Protein AF-A0A0M0T4Q5-F1 (afdb_monomer)

Mean predicted aligned error: 4.88 Å

pLDDT: mean 91.41, std 8.07, range [46.62, 97.81]

Nearest PDB structures (foldseek):
  8rka-assembly1_A  TM=9.578E-01  e=5.761E-20  Pseudomonas phage JBD30
  7y22-assembly1_B  TM=4.278E-01  e=8.976E-01  Klebsiella phage Kp7
  7z44-assembly1_A  TM=3.913E-01  e=6.249E+00  Escherichia phage vB_EcoP_SU10

Radius of gyration: 19.37 Å; Cα contacts (8 Å, |Δi|>4): 252; chains: 1; bounding box: 47×41×58 Å

Secondary structure (DSSP, 8-state):
--PPPPB-TTSPBP-TTTTTS-HHHH-TTGGG-PPP-TTTT--TTHHHHHHHHHHTT--HHHHHHHHHHHHH-HHHHHHHHHHHHGGGGS----PPPTT--HHHHHHHHHHHHHHHT-TTHHHHHHHHTTHHHHS-EEEEEEEEEETTEEEEEEEEEPPGGGEEEEGGGTSEEEE-SSSSTT-EEPPTTSEEEE-

Structure (mmCIF, N/CA/C/O backbone):
data_AF-A0A0M0T4Q5-F1
#
_entry.id   AF-A0A0M0T4Q5-F1
#
loop_
_atom_site.group_PDB
_atom_site.id
_atom_site.type_symbol
_atom_site.label_atom_id
_atom_site.label_alt_id
_atom_site.label_comp_id
_atom_site.label_asym_id
_atom_site.label_entity_id
_atom_site.label_seq_id
_atom_site.pdbx_PDB_ins_code
_atom_site.Cartn_x
_atom_site.Cartn_y
_atom_site.Cartn_z
_atom_site.occupancy
_atom_site.B_iso_or_equiv
_atom_site.auth_seq_id
_atom_site.auth_comp_id
_atom_site.auth_asym_id
_atom_site.auth_atom_id
_atom_site.pdbx_PDB_model_num
ATOM 1 N N . MET A 1 1 ? -20.043 24.153 22.944 1.00 46.62 1 MET A N 1
ATOM 2 C CA . MET A 1 1 ? -18.897 23.235 23.123 1.00 46.62 1 MET A CA 1
ATOM 3 C C . MET A 1 1 ? -18.315 22.953 21.742 1.00 46.62 1 MET A C 1
ATOM 5 O O . MET A 1 1 ? -19.046 22.467 20.889 1.00 46.62 1 MET A O 1
ATOM 9 N N . ARG A 1 2 ? -17.078 23.379 21.457 1.00 51.12 2 ARG A N 1
ATOM 10 C CA . ARG A 1 2 ? -16.444 23.178 20.141 1.00 51.12 2 ARG A CA 1
ATOM 11 C C . ARG A 1 2 ? -15.974 21.723 20.087 1.00 51.12 2 ARG A C 1
ATOM 13 O O . ARG A 1 2 ? -15.073 21.367 20.836 1.00 51.12 2 ARG A O 1
ATOM 20 N N . LEU A 1 3 ? -16.635 20.882 19.289 1.00 65.81 3 LEU A N 1
ATOM 21 C CA . LEU A 1 3 ? -16.201 19.498 19.078 1.00 65.81 3 LEU A CA 1
ATOM 22 C C . LEU A 1 3 ? -14.776 19.528 18.513 1.00 65.81 3 LEU A C 1
ATOM 24 O O . LEU A 1 3 ? -14.535 20.190 17.500 1.00 65.81 3 LEU A O 1
ATOM 28 N N . MET A 1 4 ? -13.837 18.873 19.197 1.00 80.44 4 MET A N 1
ATOM 29 C CA . MET A 1 4 ? -12.481 18.712 18.681 1.00 80.44 4 MET A CA 1
ATOM 30 C C . MET A 1 4 ? -12.536 17.856 17.407 1.00 80.44 4 MET A C 1
ATOM 32 O O . MET A 1 4 ? -13.296 16.884 17.368 1.00 80.44 4 MET A O 1
ATOM 36 N N . PRO A 1 5 ? -11.799 18.226 16.348 1.00 87.00 5 PRO A N 1
ATOM 37 C CA . PRO A 1 5 ? -11.752 17.421 15.138 1.00 87.00 5 PRO A CA 1
ATOM 38 C C . PRO A 1 5 ? -11.112 16.063 15.446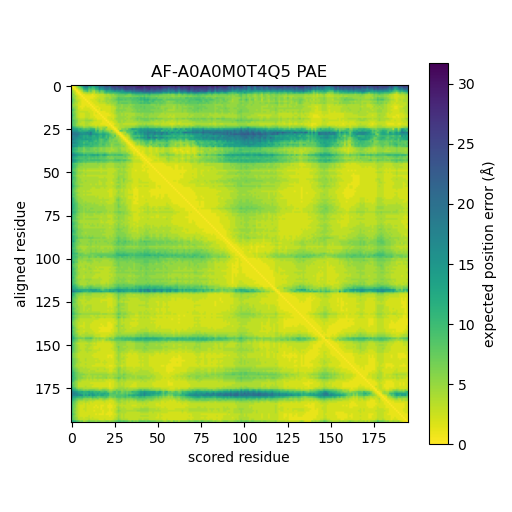 1.00 87.00 5 PRO A C 1
ATOM 40 O O . PRO A 1 5 ? -10.138 15.989 16.191 1.00 87.00 5 PRO A O 1
ATOM 43 N N . ILE A 1 6 ? -11.659 14.998 14.857 1.00 88.81 6 ILE A N 1
ATOM 44 C CA . ILE A 1 6 ? -10.991 13.693 14.828 1.00 88.81 6 ILE A CA 1
ATOM 45 C C . ILE A 1 6 ? -9.747 13.850 13.951 1.00 88.81 6 ILE A C 1
ATOM 47 O O . ILE A 1 6 ? -9.858 14.353 12.829 1.00 88.81 6 ILE A O 1
ATOM 51 N N . VAL A 1 7 ? -8.590 13.449 14.474 1.00 92.94 7 VAL A N 1
ATOM 52 C CA . VAL A 1 7 ? -7.294 13.532 13.794 1.00 92.94 7 VAL A CA 1
ATOM 53 C C . VAL A 1 7 ? -6.650 12.156 13.690 1.00 92.94 7 VAL A C 1
ATOM 55 O O . VAL A 1 7 ? -6.902 11.295 14.532 1.00 92.94 7 VAL A O 1
ATOM 58 N N . ASP A 1 8 ? -5.854 11.949 12.645 1.00 87.19 8 ASP A N 1
ATOM 59 C CA . ASP A 1 8 ? -5.062 10.733 12.461 1.00 87.19 8 ASP A CA 1
ATOM 60 C C . ASP A 1 8 ? -3.829 10.711 13.390 1.00 87.19 8 ASP A C 1
ATOM 62 O O . ASP A 1 8 ? -3.598 11.628 14.184 1.00 87.19 8 ASP A O 1
ATOM 66 N N . ILE A 1 9 ? -3.007 9.663 13.274 1.00 82.06 9 ILE A N 1
AT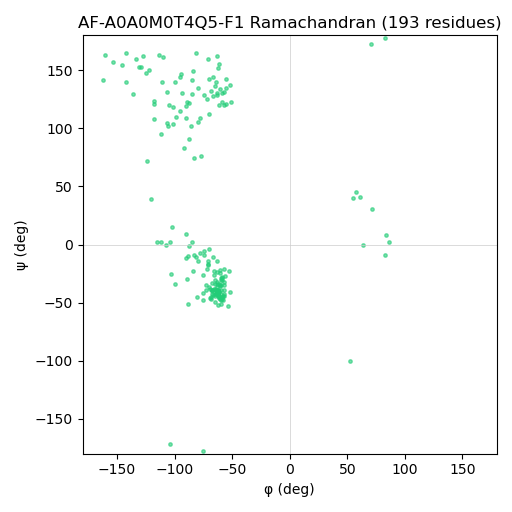OM 67 C CA . ILE A 1 9 ? -1.771 9.492 14.060 1.00 82.06 9 ILE A CA 1
ATOM 68 C C . ILE A 1 9 ? -0.711 10.581 13.807 1.00 82.06 9 ILE A C 1
ATOM 70 O O . ILE A 1 9 ? 0.238 10.703 14.578 1.00 82.06 9 ILE A O 1
ATOM 74 N N . TYR A 1 10 ? -0.864 11.374 12.744 1.00 86.00 10 TYR A N 1
ATOM 75 C CA . TYR A 1 10 ? 0.019 12.481 12.376 1.00 86.00 10 TYR A CA 1
ATOM 76 C C . TYR A 1 10 ? -0.594 13.853 12.703 1.00 86.00 10 TYR A C 1
ATOM 78 O O . TYR A 1 10 ? 0.026 14.883 12.439 1.00 86.00 10 TYR A O 1
ATOM 86 N N . GLY A 1 11 ? -1.790 13.888 13.300 1.00 90.31 11 GLY A N 1
ATOM 87 C CA . GLY A 1 11 ? -2.500 15.114 13.656 1.00 90.31 11 GLY A CA 1
ATOM 88 C C . GLY A 1 11 ? -3.311 15.736 12.515 1.00 90.31 11 GLY A C 1
ATOM 89 O O . GLY A 1 11 ? -3.832 16.842 12.683 1.00 90.31 11 GLY A O 1
ATOM 90 N N . ASN A 1 12 ? -3.460 15.062 11.371 1.00 90.81 12 ASN A N 1
ATOM 91 C CA . ASN A 1 12 ? -4.253 15.578 10.259 1.00 90.81 12 ASN A CA 1
ATOM 92 C C . ASN A 1 12 ? -5.746 15.341 10.507 1.00 90.81 12 ASN A C 1
ATOM 94 O O . ASN A 1 12 ? -6.139 14.235 10.888 1.00 90.81 12 ASN A O 1
ATOM 98 N N . PRO A 1 13 ? -6.608 16.341 10.268 1.00 94.00 13 PRO A N 1
ATOM 99 C CA . PRO A 1 13 ? -8.040 16.186 10.464 1.00 94.00 13 PRO A CA 1
ATOM 100 C C . PRO A 1 13 ? -8.639 15.183 9.474 1.00 94.00 13 PRO A C 1
ATOM 102 O O . PRO A 1 13 ? -8.269 15.141 8.302 1.00 94.00 13 PRO A O 1
ATOM 105 N N . LEU A 1 14 ? -9.627 14.422 9.947 1.00 92.62 14 LEU A N 1
ATOM 106 C CA . LEU A 1 14 ? -10.397 13.475 9.146 1.00 92.62 14 LEU A CA 1
ATOM 107 C C . LEU A 1 14 ? -10.955 14.116 7.867 1.00 92.62 14 LEU A C 1
ATOM 109 O O . LEU A 1 14 ? -11.779 15.037 7.924 1.00 92.62 14 LEU A O 1
ATOM 113 N N . GLN A 1 15 ? -10.607 13.535 6.717 1.00 93.00 15 GLN A N 1
ATOM 114 C CA . GLN A 1 15 ? -11.260 13.838 5.450 1.00 93.00 15 GLN A CA 1
ATOM 115 C C . GLN A 1 15 ? -12.586 13.070 5.367 1.00 93.00 15 GLN A C 1
ATOM 117 O O . GLN A 1 15 ? -12.613 11.867 5.123 1.00 93.00 15 GLN A O 1
ATOM 122 N N . ARG A 1 16 ? -13.720 13.758 5.544 1.00 92.25 16 ARG A N 1
ATOM 123 C CA . ARG A 1 16 ? -15.054 13.115 5.573 1.00 92.25 16 ARG A CA 1
ATOM 124 C C . ARG A 1 16 ? -15.390 12.346 4.295 1.00 92.25 16 ARG A C 1
ATOM 126 O O . ARG A 1 16 ? -16.176 11.405 4.330 1.00 92.25 16 ARG A O 1
ATOM 133 N N . GLU A 1 17 ? -14.836 12.767 3.168 1.00 93.06 17 GLU A N 1
ATOM 134 C CA . GLU A 1 17 ? -14.999 12.138 1.863 1.00 93.06 17 GLU A CA 1
ATOM 135 C C . GLU A 1 17 ? -14.390 10.736 1.819 1.00 93.06 17 GLU A C 1
ATOM 137 O O . GLU A 1 17 ? -14.954 9.894 1.122 1.00 93.06 17 GLU A O 1
ATOM 142 N N . ALA A 1 18 ? -13.326 10.471 2.588 1.00 93.62 18 ALA A N 1
ATOM 143 C CA . ALA A 1 18 ? -12.706 9.150 2.679 1.00 93.62 18 ALA A CA 1
ATOM 144 C C . ALA A 1 18 ? -13.691 8.097 3.208 1.00 93.62 18 ALA A C 1
ATOM 146 O O . ALA A 1 18 ? -13.718 6.978 2.712 1.00 93.62 18 ALA A O 1
ATOM 147 N N . LEU A 1 19 ? -14.584 8.482 4.128 1.00 93.94 19 LEU A N 1
ATOM 148 C CA . LEU A 1 19 ? -15.614 7.589 4.675 1.00 93.94 19 LEU A CA 1
ATOM 149 C C . LEU A 1 19 ? -16.733 7.252 3.677 1.00 93.94 19 LEU A C 1
ATOM 151 O O . LEU A 1 19 ? -17.514 6.336 3.908 1.00 93.94 19 LEU A O 1
ATOM 155 N N . LYS A 1 20 ? -16.879 8.034 2.602 1.00 93.12 20 LYS A N 1
ATOM 156 C CA . LYS A 1 20 ? -17.976 7.872 1.633 1.00 93.12 20 LYS A CA 1
ATOM 157 C C . LYS A 1 20 ? -17.553 7.120 0.382 1.00 93.12 20 LYS A C 1
ATOM 159 O O . LYS A 1 20 ? -18.382 6.470 -0.245 1.00 93.12 20 LYS A O 1
ATOM 164 N N . SER A 1 21 ? -16.309 7.302 -0.043 1.00 92.75 21 SER A N 1
ATOM 165 C CA . SER A 1 21 ? -15.803 6.757 -1.299 1.00 92.75 21 SER A CA 1
ATOM 166 C C . SER A 1 21 ? -14.277 6.750 -1.287 1.00 92.75 21 SER A C 1
ATOM 168 O O . SER A 1 21 ? -13.708 7.770 -0.880 1.00 92.75 21 SER A O 1
ATOM 170 N N . PRO A 1 22 ? -13.627 5.712 -1.838 1.00 93.00 22 PRO A N 1
ATOM 171 C CA . PRO A 1 22 ? -12.187 5.738 -2.067 1.00 93.00 22 PRO A CA 1
ATOM 172 C C . PRO A 1 22 ? -11.774 6.962 -2.909 1.00 93.00 22 PRO A C 1
ATOM 174 O O . PRO A 1 22 ? -12.489 7.367 -3.835 1.00 93.00 22 PRO A O 1
ATOM 177 N N . GLN A 1 23 ? -10.628 7.565 -2.592 1.00 93.56 23 GLN A N 1
ATOM 178 C CA . GLN A 1 23 ? -10.044 8.703 -3.307 1.00 93.56 23 GLN A CA 1
ATOM 179 C C . GLN A 1 23 ? -9.827 8.387 -4.791 1.00 93.56 23 GLN A C 1
ATOM 181 O O . GLN A 1 23 ? -10.177 9.198 -5.651 1.00 93.56 23 GLN A O 1
ATOM 186 N N . THR A 1 24 ? -9.326 7.192 -5.112 1.00 90.75 24 THR A N 1
ATOM 187 C CA . THR A 1 24 ? -9.011 6.784 -6.491 1.00 90.75 24 THR A CA 1
ATOM 188 C C . THR A 1 24 ? -10.242 6.658 -7.388 1.00 90.75 24 THR A C 1
ATOM 190 O O . THR A 1 24 ? -10.133 6.886 -8.591 1.00 90.75 24 THR A O 1
ATOM 193 N N . VAL A 1 25 ? -11.431 6.389 -6.829 1.00 85.62 25 VAL A N 1
ATOM 194 C CA . VAL A 1 25 ? -12.696 6.337 -7.590 1.00 85.62 25 VAL A CA 1
ATOM 195 C C . VAL A 1 25 ? -13.035 7.699 -8.195 1.00 85.62 25 VAL A C 1
ATOM 197 O O . VAL A 1 25 ? -13.603 7.773 -9.284 1.00 85.62 25 VAL A O 1
ATOM 200 N N . LYS A 1 26 ? -12.664 8.794 -7.523 1.00 73.69 26 LYS A N 1
ATOM 201 C CA . LYS A 1 26 ? -12.906 10.153 -8.034 1.00 73.69 26 LYS A CA 1
ATOM 202 C C . LYS A 1 26 ? -11.891 10.579 -9.088 1.00 73.69 26 LYS A C 1
ATOM 204 O O . LYS A 1 26 ? -12.130 11.538 -9.820 1.00 73.69 26 LYS A O 1
ATOM 209 N N . THR A 1 27 ? -10.789 9.851 -9.211 1.00 74.06 27 THR A N 1
ATOM 210 C CA . THR A 1 27 ? -9.759 10.118 -10.204 1.00 74.06 27 THR A CA 1
ATOM 211 C C . THR A 1 27 ? -10.067 9.314 -11.464 1.00 74.06 27 THR A C 1
ATOM 213 O O . THR A 1 27 ? -9.503 8.249 -11.695 1.00 74.06 27 THR A O 1
ATOM 216 N N . ALA A 1 28 ? -10.953 9.840 -12.320 1.00 59.88 28 ALA A N 1
ATOM 217 C CA . ALA A 1 28 ? -11.395 9.186 -13.563 1.00 59.88 28 ALA A CA 1
ATOM 218 C C . ALA A 1 28 ? -10.246 8.743 -14.496 1.00 59.88 28 ALA A C 1
ATOM 220 O O . ALA A 1 28 ? -10.417 7.848 -15.322 1.00 59.88 28 ALA A O 1
ATOM 221 N N . GLN A 1 29 ? -9.067 9.360 -14.378 1.00 65.94 29 GLN A N 1
ATOM 222 C CA . GLN A 1 29 ? -7.879 8.953 -15.125 1.00 65.94 29 GLN A CA 1
ATOM 223 C C . GLN A 1 29 ? -7.094 7.809 -14.500 1.00 65.94 29 GLN A C 1
ATOM 225 O O . GLN A 1 29 ? -6.421 7.105 -15.242 1.00 65.94 29 GLN A O 1
ATOM 230 N N . MET A 1 30 ? -7.207 7.569 -13.194 1.00 69.94 30 MET A N 1
ATOM 231 C CA . MET A 1 30 ? -6.495 6.475 -12.531 1.00 69.94 30 MET A CA 1
ATOM 232 C C . MET A 1 30 ? -6.918 5.119 -13.111 1.00 69.94 30 MET A C 1
ATOM 234 O O . MET A 1 30 ? -6.092 4.244 -13.348 1.00 69.94 30 MET A O 1
ATOM 238 N N . GLN A 1 31 ? -8.192 5.012 -13.499 1.00 63.59 31 GLN A N 1
ATOM 239 C CA . GLN A 1 31 ? -8.758 3.871 -14.228 1.00 63.59 31 GLN A CA 1
ATOM 240 C C . GLN A 1 31 ? -8.210 3.697 -15.659 1.00 63.59 31 GLN A C 1
ATOM 242 O O . GLN A 1 31 ? -8.479 2.686 -16.299 1.00 63.59 31 GLN A O 1
ATOM 247 N N . ARG A 1 32 ? -7.473 4.682 -16.185 1.00 69.88 32 ARG A N 1
ATOM 248 C CA . ARG A 1 32 ? -6.868 4.684 -17.528 1.00 69.88 32 ARG A CA 1
ATOM 249 C C . ARG A 1 32 ? -5.339 4.617 -17.488 1.00 69.88 32 ARG A C 1
ATOM 251 O O . ARG A 1 32 ? -4.714 4.668 -18.547 1.00 69.88 32 ARG A O 1
ATOM 258 N N . ILE A 1 33 ? -4.736 4.525 -16.299 1.00 74.44 33 ILE A N 1
ATOM 259 C CA . ILE A 1 33 ? -3.296 4.303 -16.150 1.00 74.44 33 ILE A CA 1
ATOM 260 C C . ILE A 1 33 ? -3.047 2.800 -16.213 1.00 74.44 33 ILE A C 1
ATOM 262 O O . ILE A 1 33 ? -3.267 2.071 -15.243 1.00 74.44 33 ILE A O 1
ATOM 266 N N . TYR A 1 34 ? -2.581 2.353 -17.372 1.00 77.25 34 TYR A N 1
ATOM 267 C CA . TYR A 1 34 ? -2.169 0.974 -17.586 1.00 77.25 34 TYR A CA 1
ATOM 268 C C . TYR A 1 34 ? -0.727 0.763 -17.114 1.00 77.25 34 TYR A C 1
ATOM 270 O O . TYR A 1 34 ? 0.070 1.706 -17.171 1.00 77.25 34 TYR A O 1
ATOM 278 N N . PRO A 1 35 ? -0.386 -0.451 -16.651 1.00 77.06 35 PRO A N 1
ATOM 279 C CA . PRO A 1 35 ? 1.001 -0.796 -16.385 1.00 77.06 35 PRO A CA 1
ATOM 280 C C . PRO A 1 35 ? 1.805 -0.691 -17.687 1.00 77.06 35 PRO A C 1
ATOM 282 O O . PRO A 1 35 ? 1.371 -1.164 -18.740 1.00 77.06 35 PRO A O 1
ATOM 285 N N . ASP A 1 36 ? 2.968 -0.049 -17.615 1.00 86.12 36 ASP A N 1
ATOM 286 C CA . ASP A 1 36 ? 3.987 -0.192 -18.654 1.00 86.12 36 ASP A CA 1
ATOM 287 C C . ASP A 1 36 ? 4.775 -1.487 -18.390 1.00 86.12 36 ASP A C 1
ATOM 289 O O . ASP A 1 36 ? 4.742 -2.026 -17.286 1.00 86.12 36 ASP A O 1
ATOM 293 N N . HIS A 1 37 ? 5.528 -1.968 -19.377 1.00 91.88 37 HIS A N 1
ATOM 294 C CA . HIS A 1 37 ? 6.432 -3.110 -19.219 1.00 91.88 37 HIS A CA 1
ATOM 295 C C . HIS A 1 37 ? 7.861 -2.718 -19.612 1.00 91.88 37 HIS A C 1
ATOM 297 O O . HIS A 1 37 ? 8.348 -3.128 -20.678 1.00 91.88 37 HIS A O 1
ATOM 303 N N . PRO A 1 38 ? 8.563 -1.905 -18.794 1.00 91.75 38 PRO A N 1
ATOM 304 C CA . PRO A 1 38 ? 9.851 -1.326 -19.158 1.00 91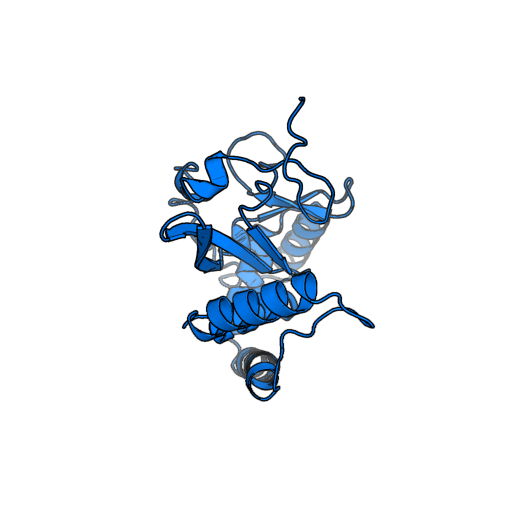.75 38 PRO A CA 1
ATOM 305 C C . PRO A 1 38 ? 10.938 -2.363 -19.447 1.00 91.75 38 PRO A C 1
ATOM 307 O O . PRO A 1 38 ? 11.883 -2.036 -20.175 1.00 91.75 38 PRO A O 1
ATOM 310 N N . SER A 1 39 ? 10.788 -3.588 -18.925 1.00 91.62 39 SER A N 1
ATOM 311 C CA . SER A 1 39 ? 11.658 -4.733 -19.217 1.00 91.62 39 SER A CA 1
ATOM 312 C C . SER A 1 39 ? 11.679 -5.100 -20.706 1.00 91.62 39 SER A C 1
ATOM 314 O O . SER A 1 39 ? 12.694 -5.584 -21.210 1.00 91.62 39 SER A O 1
ATOM 316 N N . ARG A 1 40 ? 10.581 -4.862 -21.444 1.00 90.56 40 ARG A N 1
ATOM 317 C CA . ARG A 1 40 ? 10.528 -5.061 -22.897 1.00 90.56 40 ARG A CA 1
ATOM 318 C C . ARG A 1 40 ? 11.387 -3.983 -23.561 1.00 90.56 40 ARG A C 1
ATOM 320 O O . ARG A 1 40 ? 11.087 -2.791 -23.500 1.00 90.56 40 ARG A O 1
ATOM 327 N N . GLY A 1 41 ? 12.494 -4.406 -24.169 1.00 87.62 41 GLY A N 1
ATOM 328 C CA . GLY A 1 41 ? 13.473 -3.485 -24.751 1.00 87.62 41 GLY A CA 1
ATOM 329 C C . GLY A 1 41 ? 14.288 -2.718 -23.704 1.00 87.62 41 GLY A C 1
ATOM 330 O O . GLY A 1 41 ? 14.681 -1.575 -23.949 1.00 87.62 41 GLY A O 1
ATOM 331 N N . LEU A 1 42 ? 14.525 -3.309 -22.527 1.00 91.88 42 LEU A N 1
ATOM 332 C CA . LEU A 1 42 ? 15.471 -2.753 -21.564 1.00 91.88 42 LEU A CA 1
ATOM 333 C C . LEU A 1 42 ? 16.882 -2.749 -22.168 1.00 91.88 42 LEU A C 1
ATOM 335 O O . LEU A 1 42 ? 17.355 -3.749 -22.700 1.00 91.88 42 LEU A O 1
ATOM 339 N N . THR A 1 43 ? 17.556 -1.604 -22.090 1.00 92.94 43 THR A N 1
ATOM 340 C CA . THR A 1 43 ? 18.937 -1.436 -22.559 1.00 92.94 43 THR A CA 1
ATOM 341 C C . THR A 1 43 ? 19.787 -0.829 -21.453 1.00 92.94 43 THR A C 1
ATOM 343 O O . THR A 1 43 ? 19.261 -0.176 -20.547 1.00 92.94 43 THR A O 1
ATOM 346 N N . ILE A 1 44 ? 21.113 -0.949 -21.576 1.00 92.12 44 ILE A N 1
ATOM 347 C CA . ILE A 1 44 ? 22.071 -0.329 -20.646 1.00 92.12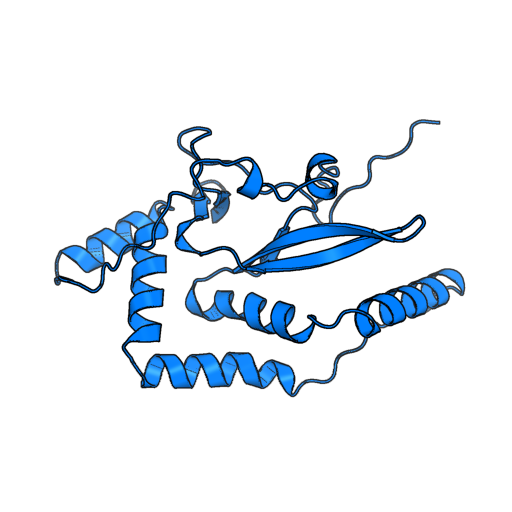 44 ILE A CA 1
ATOM 348 C C . ILE A 1 44 ? 21.911 1.197 -20.537 1.00 92.12 44 ILE A C 1
ATOM 350 O O . ILE A 1 44 ? 22.317 1.790 -19.548 1.00 92.12 44 ILE A O 1
ATOM 354 N N . ARG A 1 45 ? 21.288 1.843 -21.534 1.00 93.00 45 ARG A N 1
ATOM 355 C CA . ARG A 1 45 ? 20.980 3.281 -21.511 1.00 93.00 45 ARG A CA 1
ATOM 356 C C . ARG A 1 45 ? 19.614 3.594 -20.894 1.00 93.00 45 ARG A C 1
ATOM 358 O O . ARG A 1 45 ? 19.447 4.664 -20.320 1.00 93.00 45 ARG A O 1
ATOM 365 N N . LYS A 1 46 ? 18.639 2.682 -21.003 1.00 94.56 46 LYS A N 1
ATOM 366 C CA . LYS A 1 46 ? 17.273 2.876 -20.484 1.00 94.56 46 LYS A CA 1
ATOM 367 C C . LYS A 1 46 ? 17.217 2.721 -18.963 1.00 94.56 46 LYS A C 1
ATOM 369 O O . LYS A 1 46 ? 16.563 3.527 -18.310 1.00 94.56 46 LYS A O 1
ATOM 374 N N . LEU A 1 47 ? 17.921 1.734 -18.403 1.00 95.81 47 LEU A N 1
ATOM 375 C CA . LEU A 1 47 ? 17.899 1.473 -16.959 1.00 95.81 47 LEU A CA 1
ATOM 376 C C . LEU A 1 47 ? 18.376 2.681 -16.123 1.00 95.81 47 LEU A C 1
ATOM 378 O O . LEU A 1 47 ? 17.611 3.110 -15.262 1.00 95.81 47 LEU A O 1
ATOM 382 N N . PRO A 1 48 ? 19.542 3.307 -16.393 1.00 97.00 48 PRO A N 1
ATOM 383 C CA . PRO A 1 48 ? 19.966 4.494 -15.650 1.00 97.00 48 PRO A CA 1
ATOM 384 C C . PRO A 1 48 ? 18.951 5.635 -15.722 1.00 97.00 48 PRO A C 1
ATOM 386 O O . PRO A 1 48 ? 18.747 6.334 -14.740 1.00 97.00 48 PRO A O 1
ATOM 389 N N . ARG A 1 49 ? 18.264 5.801 -16.862 1.00 95.81 49 ARG A N 1
ATOM 390 C CA . ARG A 1 49 ? 17.239 6.838 -17.009 1.00 95.81 49 ARG A CA 1
ATOM 391 C C . ARG A 1 49 ? 16.015 6.577 -16.132 1.00 95.81 49 ARG A C 1
ATOM 393 O O . ARG A 1 49 ? 15.485 7.526 -15.567 1.00 95.81 49 ARG A O 1
ATOM 400 N N . ILE A 1 50 ? 15.575 5.321 -16.026 1.00 96.56 50 ILE A N 1
ATOM 401 C CA . ILE A 1 50 ? 14.480 4.925 -15.125 1.00 96.56 50 ILE A CA 1
ATOM 402 C C . ILE A 1 50 ? 14.858 5.241 -13.675 1.00 96.56 50 ILE A C 1
ATOM 404 O O . ILE A 1 50 ? 14.069 5.852 -12.963 1.00 96.56 50 ILE A O 1
ATOM 408 N N . LEU A 1 51 ? 16.075 4.878 -13.263 1.00 96.38 51 LEU A N 1
ATOM 409 C CA . LEU A 1 51 ? 16.558 5.119 -11.902 1.00 96.38 51 LEU A CA 1
ATOM 410 C C . LEU A 1 51 ? 16.693 6.617 -11.590 1.00 96.38 51 LEU A C 1
ATOM 412 O O . LEU A 1 51 ? 16.194 7.066 -10.568 1.00 96.38 51 LEU A O 1
ATOM 416 N N . GLN A 1 52 ? 17.252 7.409 -12.509 1.00 97.06 52 GLN A N 1
ATOM 417 C CA . GLN A 1 52 ? 17.343 8.869 -12.364 1.00 97.06 52 GLN A CA 1
ATOM 418 C C . GLN A 1 52 ? 15.974 9.551 -12.251 1.00 97.06 52 GLN A C 1
ATOM 420 O O . GLN A 1 52 ? 15.835 10.558 -11.568 1.00 97.06 52 GLN A O 1
ATOM 425 N N . LEU A 1 53 ? 14.955 9.052 -12.956 1.00 96.12 53 LEU A N 1
ATOM 426 C CA . LEU A 1 53 ? 13.596 9.584 -12.825 1.00 96.12 53 LEU A CA 1
ATOM 427 C C . LEU A 1 53 ? 12.991 9.245 -11.459 1.00 96.12 53 LEU A C 1
ATOM 429 O O . LEU A 1 53 ? 12.352 10.109 -10.859 1.00 96.12 53 LEU A O 1
ATOM 433 N N . ALA A 1 54 ? 13.252 8.040 -10.950 1.00 95.94 54 ALA A N 1
ATOM 434 C CA . ALA A 1 54 ? 12.820 7.634 -9.618 1.00 95.94 54 ALA A CA 1
ATOM 435 C C . ALA A 1 54 ? 13.483 8.470 -8.512 1.00 95.94 54 ALA A C 1
ATOM 437 O O . ALA A 1 54 ? 12.798 8.881 -7.582 1.00 95.94 54 ALA A O 1
ATOM 438 N N . GLU A 1 55 ? 14.768 8.816 -8.653 1.00 95.50 55 GLU A N 1
ATOM 439 C CA . GLU A 1 55 ? 15.473 9.750 -7.755 1.00 95.50 55 GLU A CA 1
ATOM 440 C C . GLU A 1 55 ? 14.820 11.145 -7.719 1.00 95.50 55 GLU A C 1
ATOM 442 O O . GLU A 1 55 ? 14.862 11.828 -6.701 1.00 95.50 55 GLU A O 1
ATOM 447 N N . LEU A 1 56 ? 14.170 11.562 -8.812 1.00 95.31 56 LEU A N 1
ATOM 448 C CA . LEU A 1 56 ? 13.401 12.812 -8.902 1.00 95.31 56 LEU A CA 1
ATOM 449 C C . LEU A 1 56 ? 11.919 12.637 -8.508 1.00 95.31 56 LEU A C 1
ATOM 451 O O . LEU A 1 56 ? 11.097 13.537 -8.708 1.00 95.31 56 LEU A O 1
ATOM 455 N N . GLY A 1 57 ? 11.568 11.472 -7.964 1.00 94.31 57 GLY A N 1
ATOM 456 C CA . GLY A 1 57 ? 10.245 11.125 -7.462 1.00 94.31 57 GLY A CA 1
ATOM 457 C C . GLY A 1 57 ? 9.265 10.568 -8.495 1.00 94.31 57 GLY A C 1
ATOM 458 O O . GLY A 1 57 ? 8.124 10.286 -8.132 1.00 94.31 57 GLY A O 1
ATOM 459 N N . ASP A 1 58 ? 9.651 10.380 -9.763 1.00 94.31 58 ASP A N 1
ATOM 460 C CA . ASP A 1 58 ? 8.825 9.659 -10.746 1.00 94.31 58 ASP A CA 1
ATOM 461 C C . ASP A 1 58 ? 9.100 8.152 -10.686 1.00 94.31 58 ASP A C 1
ATOM 463 O O . ASP A 1 58 ? 9.973 7.607 -11.364 1.00 94.31 58 ASP A O 1
ATOM 467 N N . LEU A 1 59 ? 8.315 7.473 -9.853 1.00 94.12 59 LEU A N 1
ATOM 468 C CA . LEU A 1 59 ? 8.491 6.056 -9.542 1.00 94.12 59 LEU A CA 1
ATOM 469 C C . LEU A 1 59 ? 7.856 5.117 -10.571 1.00 94.12 59 LEU A C 1
ATOM 471 O O . LEU A 1 59 ? 8.063 3.909 -10.510 1.00 94.12 59 LEU A O 1
ATOM 475 N N . SER A 1 60 ? 7.072 5.626 -11.523 1.00 93.81 60 SER A N 1
ATOM 476 C CA . SER A 1 60 ? 6.163 4.787 -12.311 1.00 93.81 60 SER A CA 1
ATOM 477 C C . SER A 1 60 ? 6.881 3.721 -13.136 1.00 93.81 60 SER A C 1
ATOM 479 O O . SER A 1 60 ? 6.490 2.550 -13.118 1.00 93.81 60 SER A O 1
ATOM 481 N N . ALA A 1 61 ? 7.956 4.108 -13.826 1.00 94.69 61 ALA A N 1
ATOM 482 C CA . ALA A 1 61 ? 8.743 3.182 -14.631 1.00 94.69 61 ALA A CA 1
ATOM 483 C C . ALA A 1 61 ? 9.577 2.229 -13.762 1.00 94.69 61 ALA A C 1
ATOM 485 O O . ALA A 1 61 ? 9.739 1.068 -14.121 1.00 94.69 61 ALA A O 1
ATOM 486 N N . GLN A 1 62 ? 10.077 2.684 -12.610 1.00 96.06 62 GLN A N 1
ATOM 487 C CA . GLN A 1 62 ? 10.821 1.827 -11.685 1.00 96.06 62 GLN A CA 1
ATOM 488 C C . GLN A 1 62 ? 9.903 0.775 -11.053 1.00 96.06 62 GLN A C 1
ATOM 490 O O . GLN A 1 62 ? 10.229 -0.408 -11.071 1.00 96.06 62 GLN A O 1
ATOM 495 N N . ALA A 1 63 ? 8.728 1.185 -10.571 1.00 95.94 63 ALA A N 1
ATOM 496 C CA . ALA A 1 63 ? 7.722 0.288 -10.022 1.00 95.94 63 ALA A CA 1
ATOM 497 C C . ALA A 1 63 ? 7.274 -0.750 -11.060 1.00 95.94 63 ALA A C 1
ATOM 499 O O . ALA A 1 63 ? 7.235 -1.940 -10.767 1.00 95.94 63 ALA A O 1
ATOM 500 N N . SER A 1 64 ? 7.006 -0.324 -12.296 1.00 95.62 64 SER A N 1
ATOM 501 C CA . SER A 1 64 ? 6.624 -1.252 -13.368 1.00 95.62 64 SER A CA 1
ATOM 502 C C . SER A 1 64 ? 7.764 -2.211 -13.736 1.00 95.62 64 SER A C 1
ATOM 504 O O . SER A 1 64 ? 7.529 -3.394 -13.956 1.00 95.62 64 SER A O 1
ATOM 506 N N . LEU A 1 65 ? 9.015 -1.730 -13.750 1.00 95.56 65 LEU A N 1
ATOM 507 C CA . LEU A 1 65 ? 10.188 -2.575 -13.984 1.00 95.56 65 LEU A CA 1
ATOM 508 C C . LEU A 1 65 ? 10.358 -3.630 -12.883 1.00 95.56 65 LEU A C 1
ATOM 510 O O . LEU A 1 65 ? 10.679 -4.772 -13.194 1.00 95.56 65 LEU A O 1
ATOM 514 N N . PHE A 1 66 ? 10.131 -3.272 -11.619 1.00 95.19 66 PHE A N 1
ATOM 515 C CA . PHE A 1 66 ? 10.164 -4.237 -10.523 1.00 95.19 66 PHE A CA 1
ATOM 516 C C . PHE A 1 66 ? 9.050 -5.287 -10.653 1.00 95.19 66 PHE A C 1
ATOM 518 O O . PHE A 1 66 ? 9.323 -6.476 -10.513 1.00 95.19 66 PHE A O 1
ATOM 525 N N . GLY A 1 67 ? 7.828 -4.874 -11.010 1.00 94.50 67 GLY A N 1
ATOM 526 C CA . GLY A 1 67 ? 6.730 -5.805 -11.296 1.00 94.50 67 GLY A CA 1
ATOM 527 C C . GLY A 1 67 ? 7.075 -6.787 -12.421 1.00 94.50 67 GLY A C 1
ATOM 528 O O . GLY A 1 67 ? 6.905 -7.993 -12.265 1.00 94.50 67 GLY A O 1
ATOM 529 N N . ASP A 1 68 ? 7.668 -6.291 -13.513 1.00 95.31 68 ASP A N 1
ATOM 530 C CA . ASP A 1 68 ? 8.171 -7.135 -14.602 1.00 95.31 68 ASP A CA 1
ATOM 531 C C . ASP A 1 68 ? 9.244 -8.133 -14.130 1.00 95.31 68 ASP A C 1
ATOM 533 O O . ASP A 1 68 ? 9.296 -9.262 -14.619 1.00 95.31 68 ASP A O 1
ATOM 537 N N . MET A 1 69 ? 10.140 -7.712 -13.228 1.00 94.88 69 MET A N 1
ATOM 538 C CA . MET A 1 69 ? 11.180 -8.579 -12.667 1.00 94.88 69 MET A CA 1
ATOM 539 C C . MET A 1 69 ? 10.569 -9.687 -11.809 1.00 94.88 69 MET A C 1
ATOM 541 O O . MET A 1 69 ? 10.965 -10.836 -11.964 1.00 94.88 69 MET A O 1
ATOM 545 N N . LEU A 1 70 ? 9.584 -9.367 -10.965 1.00 94.31 70 LEU A N 1
ATOM 546 C CA . LEU A 1 70 ? 8.873 -10.365 -10.163 1.00 94.31 70 LEU A CA 1
ATOM 547 C C . LEU A 1 70 ? 8.124 -11.385 -11.017 1.00 94.31 70 LEU A C 1
ATOM 549 O O . LEU A 1 70 ? 8.169 -12.572 -10.721 1.00 94.31 70 LEU A O 1
ATOM 553 N N . GLU A 1 71 ? 7.447 -10.942 -12.076 1.00 93.62 71 GLU A N 1
ATOM 554 C CA . GLU A 1 71 ? 6.677 -11.836 -12.946 1.00 93.62 71 GLU A CA 1
ATOM 555 C C . GLU A 1 71 ? 7.583 -12.789 -13.744 1.00 93.62 71 GLU A C 1
ATOM 557 O O . GLU A 1 71 ? 7.201 -13.921 -14.042 1.00 93.62 71 GLU A O 1
ATOM 562 N N . ARG A 1 72 ? 8.786 -12.337 -14.122 1.00 94.31 72 ARG A N 1
ATOM 563 C CA . ARG A 1 72 ? 9.652 -13.055 -15.073 1.00 94.31 72 ARG A CA 1
ATOM 564 C C . ARG A 1 72 ? 10.819 -13.799 -14.445 1.00 94.31 72 ARG A C 1
ATOM 566 O O . ARG A 1 72 ? 11.319 -14.738 -15.063 1.00 94.31 72 ARG A O 1
ATOM 573 N N . ASP A 1 73 ? 11.283 -13.382 -13.274 1.00 96.12 73 ASP A N 1
ATOM 574 C CA . ASP A 1 73 ? 12.383 -14.028 -12.566 1.00 96.12 73 ASP A CA 1
ATOM 575 C C . ASP A 1 73 ? 11.837 -14.905 -11.434 1.00 96.12 73 ASP A C 1
ATOM 577 O O . ASP A 1 73 ? 11.445 -14.430 -10.366 1.00 96.12 73 ASP A O 1
ATOM 581 N N . GLY A 1 74 ? 11.839 -16.220 -11.667 1.00 97.50 74 GLY A N 1
ATOM 582 C CA . GLY A 1 74 ? 11.338 -17.192 -10.697 1.00 97.50 74 GLY A CA 1
ATOM 583 C C . GLY A 1 74 ? 12.123 -17.223 -9.382 1.00 97.50 74 GLY A C 1
ATOM 584 O O . GLY A 1 74 ? 11.567 -17.625 -8.360 1.00 97.50 74 GLY A O 1
ATOM 585 N N . HIS A 1 75 ? 13.390 -16.793 -9.373 1.00 97.69 75 HIS A N 1
ATOM 586 C CA . HIS A 1 75 ? 14.163 -16.704 -8.139 1.00 97.69 75 HIS A CA 1
ATOM 587 C C . HIS A 1 75 ? 13.729 -15.491 -7.314 1.00 97.69 75 HIS A C 1
ATOM 589 O O . HIS A 1 75 ? 13.439 -15.648 -6.130 1.00 97.69 75 HIS A O 1
ATOM 595 N N . ILE A 1 76 ? 13.604 -14.313 -7.937 1.00 96.38 76 ILE A N 1
ATOM 596 C CA . ILE A 1 76 ? 13.090 -13.112 -7.257 1.00 96.38 76 ILE A CA 1
ATOM 597 C C . ILE A 1 76 ? 11.682 -13.381 -6.715 1.00 96.38 76 ILE A C 1
ATOM 599 O O . ILE A 1 76 ? 11.429 -13.112 -5.540 1.00 96.38 76 ILE A O 1
ATOM 603 N N . PHE A 1 77 ? 10.796 -13.966 -7.527 1.00 96.12 77 PHE A N 1
ATOM 604 C CA . PHE A 1 77 ? 9.452 -14.353 -7.096 1.00 96.12 77 PHE A CA 1
ATOM 605 C C . PHE A 1 77 ? 9.487 -15.248 -5.850 1.00 96.12 77 PHE A C 1
ATOM 607 O O . PHE A 1 77 ? 8.869 -14.927 -4.835 1.00 96.12 77 PHE A O 1
ATOM 614 N N . ALA A 1 78 ? 10.256 -16.342 -5.894 1.00 97.31 78 ALA A N 1
ATOM 615 C CA . ALA A 1 78 ? 10.327 -17.293 -4.790 1.00 97.31 78 ALA A CA 1
ATOM 616 C C . ALA A 1 78 ? 10.869 -16.661 -3.499 1.00 97.31 78 ALA A C 1
ATOM 618 O O . ALA A 1 78 ? 10.356 -16.945 -2.417 1.00 97.31 78 ALA A O 1
ATOM 619 N N . GLU A 1 79 ? 11.895 -15.814 -3.584 1.00 97.00 79 GLU A N 1
ATOM 620 C CA . GLU A 1 79 ? 12.462 -15.151 -2.406 1.00 97.00 79 GLU A CA 1
ATOM 621 C C . GLU A 1 79 ? 11.520 -14.095 -1.814 1.00 97.00 79 GLU A C 1
ATOM 623 O O . GLU A 1 79 ? 11.433 -13.976 -0.590 1.00 97.00 79 GLU A O 1
ATOM 628 N N . MET A 1 80 ? 10.776 -13.362 -2.646 1.00 95.75 80 MET A N 1
ATOM 629 C C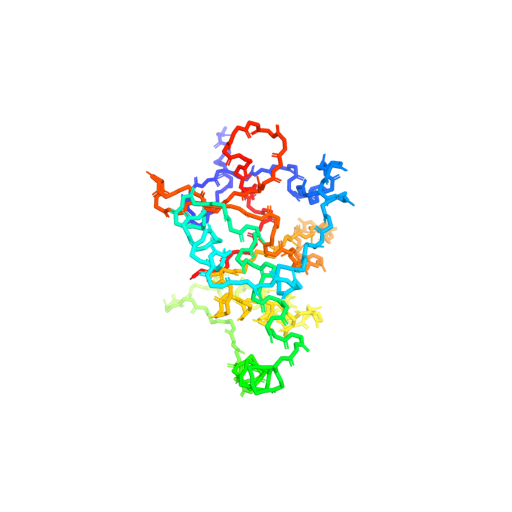A . MET A 1 80 ? 9.784 -12.396 -2.168 1.00 95.75 80 MET A CA 1
ATOM 630 C C . MET A 1 80 ? 8.589 -13.088 -1.512 1.00 95.75 80 MET A C 1
ATOM 632 O O . MET A 1 80 ? 8.220 -12.725 -0.395 1.00 95.75 80 MET A O 1
ATOM 636 N N . GLU A 1 81 ? 8.046 -14.137 -2.129 1.00 94.88 81 GLU A N 1
ATOM 637 C CA . GLU A 1 81 ? 6.927 -14.897 -1.565 1.00 94.88 81 GLU A CA 1
ATOM 638 C C . GLU A 1 81 ? 7.287 -15.568 -0.236 1.00 94.88 81 GLU A C 1
ATOM 640 O O . GLU A 1 81 ? 6.494 -15.533 0.704 1.00 94.88 81 GLU A O 1
ATOM 645 N N . LYS A 1 82 ? 8.505 -16.109 -0.086 1.00 95.38 82 LYS A N 1
ATOM 646 C CA . LYS A 1 82 ? 8.971 -16.633 1.212 1.00 95.38 82 LYS A CA 1
ATOM 647 C C . LYS A 1 82 ? 8.925 -15.568 2.304 1.00 95.38 82 LYS A C 1
ATOM 649 O O . LYS A 1 82 ? 8.481 -15.853 3.411 1.00 95.38 82 LYS A O 1
ATOM 654 N N . ARG A 1 83 ? 9.379 -14.346 2.005 1.00 94.50 83 ARG A N 1
ATOM 655 C CA . ARG A 1 83 ? 9.398 -13.238 2.975 1.00 94.50 83 ARG A CA 1
ATOM 656 C C . ARG A 1 83 ? 7.992 -12.785 3.348 1.00 94.50 83 ARG A C 1
ATOM 658 O O . ARG A 1 83 ? 7.743 -12.552 4.525 1.00 94.50 83 ARG A O 1
ATOM 665 N N . LYS A 1 84 ? 7.091 -12.674 2.366 1.00 94.25 84 LYS A N 1
ATOM 666 C CA . LYS A 1 84 ? 5.688 -12.298 2.593 1.00 94.25 84 LYS A CA 1
ATOM 667 C C . LYS A 1 84 ? 4.986 -13.338 3.468 1.00 94.25 84 LYS A C 1
ATOM 669 O O . LYS A 1 84 ? 4.458 -13.001 4.523 1.00 94.25 84 LYS A O 1
ATOM 674 N N . ASN A 1 85 ? 5.075 -14.608 3.078 1.00 94.38 85 ASN A N 1
ATOM 675 C CA . ASN A 1 85 ? 4.367 -15.698 3.746 1.00 94.38 85 ASN A CA 1
ATOM 676 C C . ASN A 1 85 ? 4.944 -16.043 5.127 1.00 94.38 85 ASN A C 1
ATOM 678 O O . ASN A 1 85 ? 4.224 -16.578 5.964 1.00 94.38 85 ASN A O 1
ATOM 682 N N . ALA A 1 86 ? 6.201 -15.685 5.416 1.00 95.56 86 ALA A N 1
ATOM 683 C CA . ALA A 1 86 ? 6.766 -15.829 6.759 1.00 95.56 86 ALA A CA 1
ATOM 684 C C . ALA A 1 86 ? 6.011 -15.011 7.824 1.00 95.56 86 ALA A C 1
ATOM 686 O O . ALA A 1 86 ? 6.050 -15.366 8.997 1.00 95.56 86 ALA A O 1
ATOM 687 N N . LEU A 1 87 ? 5.311 -13.933 7.446 1.00 93.50 87 LEU A N 1
ATOM 688 C CA . LEU A 1 87 ? 4.501 -13.174 8.402 1.00 93.50 87 LEU A CA 1
ATOM 689 C C . LEU A 1 87 ? 3.198 -13.878 8.776 1.00 93.50 87 LEU A C 1
ATOM 691 O O . LEU A 1 87 ? 2.710 -13.677 9.882 1.00 93.50 87 LEU A O 1
ATOM 695 N N . LEU A 1 88 ? 2.665 -14.733 7.901 1.00 91.69 88 LEU A N 1
ATOM 696 C CA . LEU A 1 88 ? 1.444 -15.494 8.185 1.00 91.69 88 LEU A CA 1
ATOM 697 C C . LEU A 1 88 ? 1.660 -16.586 9.236 1.00 91.69 88 LEU A C 1
ATOM 699 O O . LEU A 1 88 ? 0.702 -17.137 9.762 1.00 91.69 88 LEU A O 1
ATOM 703 N N . THR A 1 89 ? 2.915 -16.917 9.549 1.00 93.12 89 THR A N 1
ATOM 704 C CA . THR A 1 89 ? 3.238 -17.885 10.605 1.00 93.12 89 THR A CA 1
ATOM 705 C C . THR A 1 89 ? 3.341 -17.242 11.986 1.00 93.12 89 THR A C 1
ATOM 707 O O . THR A 1 89 ? 3.675 -17.934 12.944 1.00 93.12 89 THR A O 1
ATOM 710 N N . LEU A 1 90 ? 3.169 -15.921 12.086 1.00 93.19 90 LEU A N 1
ATOM 711 C CA . LEU A 1 90 ? 3.264 -15.190 13.342 1.00 93.19 90 LEU A CA 1
ATOM 712 C C . LEU A 1 90 ? 1.883 -15.050 13.977 1.00 93.19 90 LEU A C 1
ATOM 714 O O . LEU A 1 90 ? 0.946 -14.569 13.343 1.00 93.19 90 LEU A O 1
ATOM 718 N N . ASP A 1 91 ? 1.795 -15.395 15.257 1.00 91.44 91 ASP A N 1
ATOM 719 C CA . ASP A 1 91 ? 0.630 -15.055 16.064 1.00 91.44 91 ASP A CA 1
ATOM 720 C C . ASP A 1 91 ? 0.596 -13.540 16.317 1.00 91.44 91 ASP A C 1
ATOM 722 O O . ASP A 1 91 ? 1.632 -12.903 16.545 1.00 91.44 91 ASP A O 1
ATOM 726 N N . TRP A 1 92 ? -0.601 -12.958 16.313 1.00 91.00 92 TRP A N 1
ATOM 727 C CA . TRP A 1 92 ? -0.824 -11.556 16.658 1.00 91.00 92 TRP A CA 1
ATOM 728 C C . TRP A 1 92 ? -1.943 -11.430 17.695 1.00 91.00 92 TRP A C 1
ATOM 730 O O . TRP A 1 92 ? -2.833 -12.274 17.783 1.00 91.00 92 TRP A O 1
ATOM 740 N N . SER A 1 93 ? -1.891 -10.365 18.493 1.00 92.19 93 SER A N 1
ATOM 741 C CA . SER A 1 93 ? -2.928 -10.019 19.464 1.00 92.19 93 SER A CA 1
ATOM 742 C C . SER A 1 93 ? -3.069 -8.504 19.588 1.00 92.19 93 SER A C 1
ATOM 744 O O . SER A 1 93 ? -2.129 -7.749 19.312 1.00 92.19 93 SER A O 1
ATOM 746 N N . ILE A 1 94 ? -4.252 -8.043 20.000 1.00 94.44 94 ILE A N 1
ATOM 747 C CA . ILE A 1 94 ? -4.487 -6.646 20.368 1.00 94.44 94 ILE A CA 1
ATOM 748 C C . ILE A 1 94 ? -4.415 -6.536 21.888 1.00 94.44 94 ILE A C 1
ATOM 750 O O . ILE A 1 94 ? -5.289 -7.006 22.613 1.00 94.44 94 ILE A O 1
ATOM 754 N N . GLU A 1 95 ? -3.353 -5.897 22.370 1.00 95.75 95 GLU A N 1
ATOM 755 C CA . GLU A 1 95 ? -3.078 -5.779 23.800 1.00 95.75 95 GLU A CA 1
ATOM 756 C C . GLU A 1 95 ? -3.512 -4.416 24.357 1.00 95.75 95 GLU A C 1
ATOM 758 O O . GLU A 1 95 ? -3.263 -3.375 23.732 1.00 95.75 95 GLU A O 1
ATOM 763 N N . PRO A 1 96 ? -4.100 -4.375 25.565 1.00 96.44 96 PRO A N 1
ATOM 764 C CA . PRO A 1 96 ? -4.416 -3.119 26.223 1.00 96.44 96 PRO A CA 1
ATOM 765 C C . PRO A 1 96 ? -3.128 -2.415 26.695 1.00 96.44 96 PRO A C 1
ATOM 767 O O . PRO A 1 96 ? -2.089 -3.052 26.911 1.00 96.44 96 PRO A O 1
ATOM 770 N N . PRO A 1 97 ? -3.163 -1.093 26.944 1.00 95.25 97 PRO A N 1
ATOM 771 C CA . PRO A 1 97 ? -2.023 -0.395 27.525 1.00 95.25 97 PRO A CA 1
ATOM 772 C C . PRO A 1 97 ? -1.680 -0.936 28.924 1.00 95.25 97 PRO A C 1
ATOM 774 O O . PRO A 1 97 ? -2.520 -1.458 29.662 1.00 95.25 97 PRO A O 1
ATOM 777 N N . LYS A 1 98 ? -0.419 -0.775 29.345 1.00 95.50 98 LYS A N 1
ATOM 778 C CA . LYS A 1 98 ? 0.001 -1.171 30.700 1.00 95.50 98 LYS A CA 1
ATOM 779 C C . LYS A 1 98 ? -0.820 -0.417 31.750 1.00 95.50 98 LYS A C 1
ATOM 781 O O . LYS A 1 98 ? -0.844 0.810 31.732 1.00 95.50 98 LYS A O 1
ATOM 786 N N . ARG A 1 99 ? -1.373 -1.149 32.728 1.00 94.75 99 ARG A N 1
ATOM 787 C CA . ARG A 1 99 ? -2.275 -0.617 33.774 1.00 94.75 99 ARG A CA 1
ATOM 788 C C . ARG A 1 99 ? -3.556 -0.000 33.192 1.00 94.75 99 ARG A C 1
ATOM 790 O O . ARG A 1 99 ? -4.010 1.033 33.674 1.00 94.75 99 ARG A O 1
ATOM 797 N N . ALA A 1 100 ? -4.118 -0.652 32.176 1.00 95.31 100 ALA A N 1
ATOM 798 C CA . ALA A 1 100 ? -5.367 -0.247 31.553 1.00 95.31 100 ALA A CA 1
ATOM 799 C C . ALA A 1 100 ? -6.516 -0.129 32.561 1.00 95.31 100 ALA A C 1
ATOM 801 O O . ALA A 1 100 ? -6.751 -1.010 33.394 1.00 95.31 100 ALA A O 1
ATOM 802 N N . THR A 1 101 ? -7.257 0.958 32.426 1.00 97.81 101 THR A N 1
ATOM 803 C CA . THR A 1 101 ? -8.566 1.160 33.036 1.00 97.81 101 THR A CA 1
ATOM 804 C C . THR A 1 101 ? -9.577 0.145 32.499 1.00 97.81 101 THR A C 1
ATOM 806 O O . THR A 1 101 ? -9.404 -0.427 31.422 1.00 97.81 101 THR A O 1
ATOM 809 N N . ALA A 1 102 ? -10.690 -0.042 33.215 1.00 97.38 102 ALA A N 1
ATOM 810 C CA . ALA A 1 102 ? -11.780 -0.902 32.747 1.00 97.38 102 ALA A CA 1
ATOM 811 C C . ALA A 1 102 ? -12.320 -0.473 31.367 1.00 97.38 102 ALA A C 1
ATOM 813 O O . ALA A 1 102 ? -12.719 -1.313 30.564 1.00 97.38 102 ALA A O 1
ATOM 814 N N . GLN A 1 103 ? -12.293 0.830 31.070 1.00 97.19 103 GLN A N 1
ATOM 815 C CA . GLN A 1 103 ? -12.711 1.357 29.774 1.00 97.19 103 GLN A CA 1
ATOM 816 C C . GLN A 1 103 ? -11.743 0.957 28.653 1.00 97.19 103 GLN A C 1
ATOM 818 O O . GLN A 1 103 ? -12.186 0.525 27.595 1.00 97.19 103 GLN A O 1
ATOM 823 N N . GLU A 1 104 ? -10.433 1.071 28.876 1.00 97.06 104 GLU A N 1
ATOM 824 C CA . GLU A 1 104 ? -9.422 0.664 27.890 1.00 97.06 104 GLU A CA 1
ATOM 825 C C . GLU A 1 104 ? -9.459 -0.845 27.635 1.00 97.06 104 GLU A C 1
ATOM 827 O O . GLU A 1 104 ? -9.347 -1.271 26.488 1.00 97.06 104 GLU A O 1
ATOM 832 N N . GLN A 1 105 ? -9.690 -1.654 28.673 1.00 97.44 105 GLN A N 1
ATOM 833 C CA . GLN A 1 105 ? -9.883 -3.100 28.525 1.00 97.44 105 GLN A CA 1
ATOM 834 C C . GLN A 1 105 ? -11.113 -3.422 27.665 1.00 97.44 105 GLN A C 1
ATOM 836 O O . GLN A 1 105 ? -11.022 -4.240 26.754 1.00 97.44 105 GLN A O 1
ATOM 841 N N . ALA A 1 106 ? -12.237 -2.739 27.902 1.00 96.50 106 ALA A N 1
ATOM 842 C CA . ALA A 1 106 ? -13.454 -2.922 27.113 1.00 96.50 106 ALA A CA 1
ATOM 843 C C . ALA A 1 106 ? -13.264 -2.517 25.640 1.00 96.50 106 ALA A C 1
ATOM 845 O O . ALA A 1 106 ? -13.707 -3.232 24.747 1.00 96.50 106 ALA A O 1
ATOM 846 N N . ILE A 1 107 ? -12.568 -1.403 25.380 1.00 95.44 107 ILE A N 1
ATOM 847 C CA . ILE A 1 107 ? -12.234 -0.970 24.014 1.00 95.44 107 ILE A CA 1
ATOM 848 C C . ILE A 1 107 ? -11.318 -1.992 23.338 1.00 95.44 107 ILE A C 1
ATOM 850 O O . ILE A 1 107 ? -11.540 -2.328 22.184 1.00 95.44 107 ILE A O 1
ATOM 854 N N . THR A 1 108 ? -10.317 -2.512 24.047 1.00 96.94 108 THR A N 1
ATOM 855 C CA . THR A 1 108 ? -9.386 -3.516 23.505 1.00 96.94 108 THR A CA 1
ATOM 856 C C . THR A 1 108 ? -10.137 -4.775 23.070 1.00 96.94 108 THR A C 1
ATOM 858 O O . THR A 1 108 ? -9.963 -5.218 21.939 1.00 96.94 108 THR A O 1
ATOM 861 N N . ALA A 1 109 ? -11.029 -5.295 23.920 1.00 96.06 109 ALA A N 1
ATOM 862 C CA . ALA A 1 109 ? -11.870 -6.445 23.581 1.00 96.06 109 ALA A CA 1
ATOM 863 C C . ALA A 1 109 ? -12.766 -6.163 22.364 1.00 96.06 109 ALA A C 1
ATOM 865 O O . ALA A 1 109 ? -12.857 -6.986 21.460 1.00 96.06 109 ALA A O 1
ATOM 866 N N . GLN A 1 110 ? -13.359 -4.969 22.295 1.00 94.38 110 GLN A N 1
ATOM 867 C CA . GLN A 1 110 ? -14.175 -4.560 21.153 1.00 94.38 110 GLN A CA 1
ATOM 868 C C . GLN A 1 110 ? -13.367 -4.474 19.845 1.00 94.38 110 GLN A C 1
ATOM 870 O O . GLN A 1 110 ? -13.852 -4.882 18.794 1.00 94.38 110 GLN A O 1
ATOM 875 N N . VAL A 1 111 ? -12.140 -3.945 19.888 1.00 93.44 111 VAL A N 1
ATOM 876 C CA . VAL A 1 111 ? -11.267 -3.889 18.706 1.00 93.44 111 VAL A CA 1
ATOM 877 C C . VAL A 1 111 ? -10.849 -5.299 18.293 1.00 93.44 111 VAL A C 1
ATOM 879 O O . VAL A 1 111 ? -10.854 -5.585 17.100 1.00 93.44 111 VAL A O 1
ATOM 882 N N . GLN A 1 112 ? -10.558 -6.188 19.247 1.00 94.31 112 GLN A N 1
ATOM 883 C CA . GLN A 1 112 ? -10.280 -7.595 18.953 1.00 94.31 112 GLN A CA 1
ATOM 884 C C . GLN A 1 112 ? -11.456 -8.250 18.216 1.00 94.31 112 GLN A C 1
ATOM 886 O O . GLN A 1 112 ? -11.243 -8.817 17.152 1.00 94.31 112 GLN A O 1
ATOM 891 N N . GLU A 1 113 ? -12.696 -8.068 18.685 1.00 92.06 113 GLU A N 1
ATOM 892 C CA . GLU A 1 113 ? -13.895 -8.580 17.998 1.00 92.06 113 GLU A CA 1
ATOM 893 C C . GLU A 1 113 ? -14.022 -8.063 16.555 1.00 92.06 113 GLU A C 1
ATOM 895 O O . GLU A 1 113 ? -14.411 -8.810 15.656 1.00 92.06 113 GLU A O 1
ATOM 900 N N . TRP A 1 114 ? -13.688 -6.792 16.302 1.00 91.31 114 TRP A N 1
ATOM 901 C CA . TRP A 1 114 ? -13.711 -6.236 14.945 1.00 91.31 114 TRP A CA 1
ATOM 902 C C . TRP A 1 114 ? -12.651 -6.851 14.032 1.00 91.31 114 TRP A C 1
ATOM 904 O O . TRP A 1 114 ? -12.934 -7.076 12.856 1.00 91.31 114 TRP A O 1
ATOM 914 N N . PHE A 1 115 ? -11.448 -7.107 14.547 1.00 90.62 115 PHE A N 1
ATOM 915 C CA . PHE A 1 115 ? -10.387 -7.754 13.777 1.00 90.62 115 PHE A CA 1
ATOM 916 C C . PHE A 1 115 ? -10.674 -9.244 13.553 1.00 90.62 115 PHE A C 1
ATOM 918 O O . PHE A 1 115 ? -10.470 -9.725 12.444 1.00 90.62 115 PHE A O 1
ATOM 925 N N . ASP A 1 116 ? -11.221 -9.950 14.543 1.00 89.00 116 ASP A N 1
ATOM 926 C CA . ASP A 1 116 ? -11.622 -11.358 14.412 1.00 89.00 116 ASP A CA 1
ATOM 927 C C . ASP A 1 116 ? -12.734 -11.537 13.365 1.00 89.00 116 ASP A C 1
ATOM 929 O O . ASP A 1 116 ? -12.786 -12.538 12.650 1.00 89.00 116 ASP A O 1
ATOM 933 N N . ALA A 1 117 ? -13.624 -10.548 13.247 1.00 87.50 117 ALA A N 1
ATOM 934 C CA . ALA A 1 117 ? -14.673 -10.520 12.233 1.00 87.50 117 ALA A CA 1
ATOM 935 C C . ALA A 1 117 ? -14.174 -10.097 10.837 1.00 87.50 117 ALA A C 1
ATOM 937 O O . ALA A 1 117 ? -14.952 -10.149 9.882 1.00 87.50 117 ALA A O 1
ATOM 938 N N . MET A 1 118 ? -12.914 -9.665 10.698 1.00 85.06 118 MET A N 1
ATOM 939 C CA . MET A 1 118 ? -12.345 -9.196 9.436 1.00 85.06 118 MET A CA 1
ATOM 940 C C . MET A 1 118 ? -11.697 -10.363 8.671 1.00 85.06 118 MET A C 1
ATOM 942 O O . MET A 1 118 ? -10.615 -10.813 9.043 1.00 85.06 118 MET A O 1
ATOM 946 N N . PRO A 1 119 ? -12.286 -10.831 7.554 1.00 74.25 119 PRO A N 1
ATOM 947 C CA . PRO A 1 119 ? -11.743 -11.975 6.819 1.00 74.25 119 PRO A CA 1
ATOM 948 C C . PRO A 1 119 ? -10.427 -11.673 6.079 1.00 74.25 119 PRO A C 1
ATOM 950 O O . PRO A 1 119 ? -9.736 -12.600 5.682 1.00 74.25 119 PRO A O 1
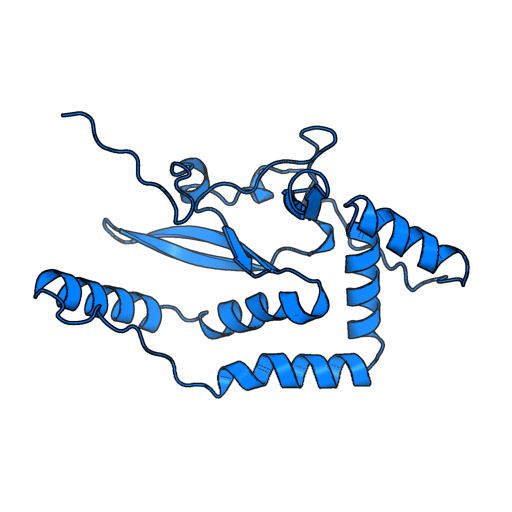ATOM 953 N N . GLU A 1 120 ? -10.083 -10.398 5.875 1.00 85.44 120 GLU A N 1
ATOM 954 C CA . GLU A 1 120 ? -8.982 -9.955 4.999 1.00 85.44 120 GLU A CA 1
ATOM 955 C C . GLU A 1 120 ? -7.701 -9.552 5.771 1.00 85.44 120 GLU A C 1
ATOM 957 O O . GLU A 1 120 ? -6.829 -8.895 5.204 1.00 85.44 120 GLU A O 1
ATOM 962 N N . ILE A 1 121 ? -7.549 -9.891 7.062 1.00 89.56 121 ILE A N 1
ATOM 963 C CA . ILE A 1 121 ? -6.391 -9.418 7.853 1.00 89.56 121 ILE A CA 1
ATOM 964 C C . ILE A 1 121 ? -5.044 -9.914 7.302 1.00 89.56 121 ILE A C 1
ATOM 966 O O . ILE A 1 121 ? -4.081 -9.148 7.231 1.00 89.56 121 ILE A O 1
ATOM 970 N N . GLU A 1 122 ? -4.994 -11.166 6.847 1.00 91.12 122 GLU A N 1
ATOM 971 C CA . GLU A 1 122 ? -3.813 -11.755 6.209 1.00 91.12 122 GLU A CA 1
ATOM 972 C C . GLU A 1 122 ? -3.457 -11.004 4.921 1.00 91.12 122 GLU A C 1
ATOM 974 O O . GLU A 1 122 ? -2.301 -10.625 4.726 1.00 91.12 122 GLU A O 1
ATOM 979 N N . ASP A 1 123 ? -4.455 -10.685 4.093 1.00 92.56 123 ASP A N 1
ATOM 980 C CA . ASP A 1 123 ? -4.262 -9.917 2.862 1.00 92.56 123 ASP A CA 1
ATOM 981 C C . ASP A 1 123 ? -3.712 -8.517 3.154 1.00 92.56 123 ASP A C 1
ATOM 983 O O . ASP A 1 123 ? -2.819 -8.052 2.448 1.00 92.56 123 ASP A O 1
ATOM 987 N N . ILE A 1 124 ? -4.174 -7.843 4.213 1.00 94.31 124 ILE A N 1
ATOM 988 C CA . ILE A 1 124 ? -3.648 -6.527 4.618 1.00 94.31 124 ILE A CA 1
ATOM 989 C C . ILE A 1 124 ? -2.158 -6.621 4.966 1.00 94.31 124 ILE A C 1
ATOM 991 O O . ILE A 1 124 ? -1.367 -5.769 4.543 1.00 94.31 124 ILE A O 1
ATOM 995 N N . ILE A 1 125 ? -1.766 -7.657 5.714 1.00 94.38 125 ILE A N 1
ATOM 996 C CA . ILE A 1 125 ? -0.372 -7.903 6.108 1.00 94.38 125 ILE A CA 1
ATOM 997 C C . ILE A 1 125 ? 0.483 -8.195 4.869 1.00 94.38 125 ILE A C 1
ATOM 999 O O . ILE A 1 125 ? 1.518 -7.553 4.662 1.00 94.38 125 ILE A O 1
ATOM 1003 N N . LEU A 1 126 ? 0.035 -9.110 4.006 1.00 95.38 126 LEU A N 1
ATOM 1004 C CA . LEU A 1 126 ? 0.734 -9.473 2.772 1.00 95.38 126 LEU A CA 1
ATOM 1005 C C . LEU A 1 126 ? 0.861 -8.288 1.810 1.00 95.38 126 LEU A C 1
ATOM 1007 O O . LEU A 1 126 ? 1.934 -8.066 1.248 1.00 95.38 126 LEU A O 1
ATOM 1011 N N . ASN A 1 127 ? -0.199 -7.496 1.652 1.00 96.06 127 ASN A N 1
ATOM 1012 C CA . ASN A 1 127 ? -0.186 -6.276 0.852 1.00 96.06 127 ASN A CA 1
ATOM 1013 C C . ASN A 1 127 ? 0.787 -5.250 1.438 1.00 96.06 127 ASN A C 1
ATOM 1015 O O . ASN A 1 127 ? 1.468 -4.551 0.690 1.00 96.06 127 ASN A O 1
ATOM 1019 N N . GLY A 1 128 ? 0.905 -5.164 2.766 1.00 96.50 128 GLY A N 1
ATOM 1020 C CA . GLY A 1 128 ? 1.902 -4.330 3.434 1.00 96.50 128 GLY A CA 1
ATOM 1021 C C . GLY A 1 128 ? 3.331 -4.727 3.059 1.00 96.50 128 GLY A C 1
ATOM 1022 O O . GLY A 1 128 ? 4.189 -3.858 2.904 1.00 96.50 128 GLY A O 1
ATOM 1023 N N . MET A 1 129 ? 3.584 -6.018 2.840 1.00 96.06 129 MET A N 1
ATOM 1024 C CA . MET A 1 129 ? 4.906 -6.537 2.479 1.00 96.06 129 MET A CA 1
ATOM 1025 C C . MET A 1 129 ? 5.343 -6.251 1.040 1.00 96.06 129 MET A C 1
ATOM 1027 O O . MET A 1 129 ? 6.526 -6.406 0.733 1.00 96.06 129 MET A O 1
ATOM 1031 N N . GLU A 1 130 ? 4.458 -5.739 0.182 1.00 95.56 130 GLU A N 1
ATOM 1032 C CA . GLU A 1 130 ? 4.860 -5.168 -1.112 1.00 95.56 130 GLU A CA 1
ATOM 1033 C C . GLU A 1 130 ? 5.904 -4.049 -0.957 1.00 95.56 130 GLU A C 1
ATOM 1035 O O . GLU A 1 130 ? 6.769 -3.871 -1.820 1.00 95.56 130 GLU A O 1
ATOM 1040 N N . ALA A 1 131 ? 5.901 -3.365 0.195 1.00 96.12 131 ALA A N 1
ATOM 1041 C CA . ALA A 1 131 ? 6.877 -2.337 0.534 1.00 96.12 131 ALA A CA 1
ATOM 1042 C C . ALA A 1 131 ? 8.326 -2.843 0.540 1.00 96.12 131 ALA A C 1
ATOM 1044 O O . ALA A 1 131 ? 9.235 -2.078 0.238 1.00 96.12 131 ALA A O 1
ATOM 1045 N N . VAL A 1 132 ? 8.571 -4.130 0.809 1.00 93.88 132 VAL A N 1
ATOM 1046 C CA . VAL A 1 132 ? 9.933 -4.696 0.782 1.00 93.88 132 VAL A CA 1
ATOM 1047 C C . VAL A 1 132 ? 10.532 -4.656 -0.624 1.00 93.88 132 VAL A C 1
ATOM 1049 O O . VAL A 1 132 ? 11.741 -4.495 -0.777 1.00 93.88 132 VAL A O 1
ATOM 1052 N N . GLY A 1 133 ? 9.693 -4.819 -1.647 1.00 92.44 133 GLY A N 1
ATOM 1053 C CA . GLY A 1 133 ? 10.109 -4.780 -3.043 1.00 92.44 133 GLY A CA 1
ATOM 1054 C C . GLY A 1 133 ? 10.076 -3.373 -3.627 1.00 92.44 133 GLY A C 1
ATOM 1055 O O . GLY A 1 133 ? 11.054 -2.901 -4.201 1.00 92.44 133 GLY A O 1
ATOM 1056 N N . HIS A 1 134 ? 8.943 -2.694 -3.457 1.00 94.75 134 HIS A N 1
ATOM 1057 C CA . HIS A 1 134 ? 8.673 -1.394 -4.069 1.00 94.75 134 HIS A CA 1
ATOM 1058 C C . HIS A 1 134 ? 9.137 -0.186 -3.241 1.00 94.75 134 HIS A C 1
ATOM 1060 O O . HIS A 1 134 ? 9.103 0.937 -3.739 1.00 94.75 134 HIS A O 1
ATOM 1066 N N . GLY A 1 135 ? 9.549 -0.388 -1.988 1.00 94.06 135 GLY A N 1
ATOM 1067 C CA . GLY A 1 135 ? 9.906 0.674 -1.039 1.00 94.06 135 GLY A CA 1
ATOM 1068 C C . GLY A 1 135 ? 8.712 1.300 -0.310 1.00 94.06 135 GLY A C 1
ATOM 1069 O O . GLY A 1 135 ? 8.904 2.082 0.612 1.00 94.06 135 GLY A O 1
ATOM 1070 N N . PHE A 1 136 ? 7.482 0.976 -0.708 1.00 97.00 136 PHE A N 1
ATOM 1071 C CA . PHE A 1 136 ? 6.255 1.381 -0.027 1.00 97.00 136 PHE A CA 1
ATOM 1072 C C . PHE A 1 136 ? 5.098 0.467 -0.437 1.00 97.00 136 PHE A C 1
ATOM 1074 O O . PHE A 1 136 ? 5.178 -0.208 -1.458 1.00 97.00 136 PHE A O 1
ATOM 1081 N N . SER A 1 137 ? 4.018 0.479 0.336 1.00 97.62 137 SER A N 1
ATOM 1082 C CA . SER A 1 137 ? 2.733 -0.123 -0.003 1.00 97.62 137 SER A CA 1
ATOM 1083 C C . SER A 1 137 ? 1.621 0.847 0.370 1.00 97.62 137 SER A C 1
ATOM 1085 O O . SER A 1 137 ? 1.589 1.376 1.485 1.00 97.62 137 SER A O 1
ATOM 1087 N N . CYS A 1 138 ? 0.716 1.103 -0.572 1.00 97.81 138 CYS A N 1
ATOM 1088 C CA . CYS A 1 138 ? -0.437 1.970 -0.367 1.00 97.81 138 CYS A CA 1
ATOM 1089 C C . CYS A 1 138 ? -1.722 1.169 -0.546 1.00 97.81 138 CYS A C 1
ATOM 1091 O O . CYS A 1 138 ? -2.116 0.827 -1.665 1.00 97.81 138 CYS A O 1
ATOM 1093 N N . GLN A 1 139 ? -2.393 0.916 0.571 1.00 97.44 139 GLN A N 1
ATOM 1094 C CA . GLN A 1 139 ? -3.678 0.239 0.609 1.00 97.44 139 GLN A CA 1
ATOM 1095 C C . GLN A 1 139 ? -4.770 1.270 0.874 1.00 97.44 139 GLN A C 1
ATOM 1097 O O . GLN A 1 139 ? -4.752 1.975 1.883 1.00 97.44 139 GLN A O 1
ATOM 1102 N N . GLU A 1 140 ? -5.708 1.397 -0.053 1.00 96.69 140 GLU A N 1
ATOM 1103 C CA . GLU A 1 140 ? -6.821 2.327 0.074 1.00 96.69 140 GLU A CA 1
ATOM 1104 C C . GLU A 1 140 ? -7.960 1.692 0.866 1.00 96.69 140 GLU A C 1
ATOM 1106 O O . GLU A 1 140 ? -8.405 0.589 0.547 1.00 96.69 140 GLU A O 1
ATOM 1111 N N . ILE A 1 141 ? -8.449 2.399 1.880 1.00 95.31 141 ILE A N 1
ATOM 1112 C CA . ILE A 1 141 ? -9.476 1.896 2.788 1.00 95.31 141 ILE A CA 1
ATOM 1113 C C . ILE A 1 141 ? -10.857 2.208 2.206 1.00 95.31 141 ILE A C 1
ATOM 1115 O O . ILE A 1 141 ? -11.212 3.368 1.978 1.00 95.31 141 ILE A O 1
ATOM 1119 N N . GLU A 1 142 ? -11.661 1.171 1.991 1.00 94.69 142 GLU A N 1
ATOM 1120 C CA . GLU A 1 142 ? -13.098 1.306 1.772 1.00 94.69 142 GLU A CA 1
ATOM 1121 C C . GLU A 1 142 ? -13.801 1.219 3.122 1.00 94.69 142 GLU A C 1
ATOM 1123 O O . GLU A 1 142 ? -13.713 0.208 3.813 1.00 94.69 142 GLU A O 1
ATOM 1128 N N . TRP A 1 143 ? -14.504 2.280 3.501 1.00 94.94 143 TRP A N 1
ATOM 1129 C CA . TRP A 1 143 ? -15.219 2.350 4.769 1.00 94.94 143 TRP A CA 1
ATOM 1130 C C . TRP A 1 143 ? -16.676 1.934 4.620 1.00 94.94 143 TRP A C 1
ATOM 1132 O O . TRP A 1 143 ? -17.333 2.250 3.626 1.00 94.94 143 TRP A O 1
ATOM 1142 N N . GLU A 1 144 ? -17.216 1.322 5.666 1.00 94.12 144 GLU A N 1
ATOM 1143 C CA . GLU A 1 144 ? -18.650 1.139 5.828 1.00 94.12 144 GLU A CA 1
ATOM 1144 C C . GLU A 1 144 ? -19.111 1.514 7.229 1.00 94.12 144 GLU A C 1
ATOM 1146 O O . GLU A 1 144 ? -18.334 1.584 8.184 1.00 94.12 144 GLU A O 1
ATOM 1151 N N . ARG A 1 145 ? -20.409 1.790 7.344 1.00 94.00 145 ARG A N 1
ATOM 1152 C CA . ARG A 1 145 ? -21.032 2.110 8.619 1.00 94.00 145 ARG A CA 1
ATOM 1153 C C . ARG A 1 145 ? -21.872 0.928 9.075 1.00 94.00 145 ARG A C 1
ATOM 1155 O O . ARG A 1 145 ? -22.973 0.733 8.565 1.00 94.00 145 ARG A O 1
ATOM 1162 N N . VAL A 1 146 ? -21.366 0.192 10.057 1.00 91.00 146 VAL A N 1
ATOM 1163 C CA . VAL A 1 146 ? -22.090 -0.897 10.718 1.00 91.00 146 VAL A CA 1
ATOM 1164 C C . VAL A 1 146 ? -22.723 -0.327 11.980 1.00 91.00 146 VAL A C 1
ATOM 1166 O O . VAL A 1 146 ? -22.039 0.163 12.880 1.00 91.00 146 VAL A O 1
ATOM 1169 N N . GLU A 1 147 ? -24.055 -0.304 12.010 1.00 88.88 147 GLU A N 1
ATOM 1170 C CA . GLU A 1 147 ? -24.848 0.357 13.051 1.00 88.88 147 GLU A CA 1
ATOM 1171 C C . GLU A 1 147 ? -24.445 1.833 13.267 1.00 88.88 147 GLU A C 1
ATOM 1173 O O . GLU A 1 147 ? -24.844 2.731 12.517 1.00 88.88 147 GLU A O 1
ATOM 1178 N N . LYS A 1 148 ? -23.658 2.116 14.311 1.00 89.94 148 LYS A N 1
ATOM 1179 C CA . LYS A 1 148 ? -23.189 3.460 14.677 1.00 89.94 148 LYS A CA 1
ATOM 1180 C C . LYS A 1 148 ? -21.671 3.619 14.569 1.00 89.94 148 LYS A C 1
ATOM 1182 O O . LYS A 1 148 ? -21.189 4.716 14.849 1.00 89.94 148 LYS A O 1
ATOM 1187 N N . VAL A 1 149 ? -20.953 2.589 14.129 1.00 90.81 149 VAL A N 1
ATOM 1188 C CA . VAL A 1 149 ? -19.489 2.553 14.050 1.00 90.81 149 VAL A CA 1
ATOM 1189 C C . VAL A 1 149 ? -19.050 2.560 12.586 1.00 90.81 149 VAL A C 1
ATOM 1191 O O . VAL A 1 149 ? -19.687 1.945 11.733 1.00 90.81 149 VAL A O 1
ATOM 1194 N N . TRP A 1 150 ? -17.988 3.305 12.285 1.00 92.31 150 TRP A N 1
ATOM 1195 C CA . TRP A 1 150 ? -17.305 3.226 10.996 1.00 92.31 150 TRP A CA 1
ATOM 1196 C C . TRP A 1 150 ? -16.216 2.168 11.087 1.00 92.31 150 TRP A C 1
ATOM 1198 O O . TRP A 1 150 ? -15.340 2.285 11.943 1.00 92.31 150 TRP A O 1
ATOM 1208 N N . LEU A 1 151 ? -16.276 1.169 10.214 1.00 92.38 151 LEU A N 1
ATOM 1209 C CA . LEU A 1 151 ? -15.312 0.077 10.154 1.00 92.38 151 LEU A CA 1
ATOM 1210 C C . LEU A 1 151 ? -14.723 -0.019 8.739 1.00 92.38 151 LEU A C 1
ATOM 1212 O O . LEU A 1 151 ? -15.418 0.305 7.766 1.00 92.38 151 LEU A O 1
ATOM 1216 N N . PRO A 1 152 ? -13.450 -0.430 8.600 1.00 92.56 152 PRO A N 1
ATOM 1217 C CA . PRO A 1 152 ? -12.903 -0.801 7.307 1.00 92.56 152 PRO A CA 1
ATOM 1218 C C . PRO A 1 152 ? -13.689 -1.990 6.759 1.00 92.56 152 PRO A C 1
ATOM 1220 O O . PRO A 1 152 ? -13.732 -3.051 7.374 1.00 92.56 152 PRO A O 1
ATOM 1223 N N . LYS A 1 153 ? -14.307 -1.801 5.599 1.00 92.00 153 LYS A N 1
ATOM 1224 C CA . LYS A 1 153 ? -14.996 -2.856 4.863 1.00 92.00 153 LYS A CA 1
ATOM 1225 C C . LYS A 1 153 ? -14.006 -3.709 4.078 1.00 92.00 153 LYS A C 1
ATOM 1227 O O . LYS A 1 153 ? -14.146 -4.925 4.052 1.00 92.00 153 LYS A O 1
ATOM 1232 N N . ARG A 1 154 ? -13.060 -3.053 3.390 1.00 92.12 154 ARG A N 1
ATOM 1233 C CA . ARG A 1 154 ? -12.015 -3.668 2.550 1.00 92.12 154 ARG A CA 1
ATOM 1234 C C . ARG A 1 154 ? -10.785 -2.781 2.441 1.00 92.12 154 ARG A C 1
ATOM 1236 O O . ARG A 1 154 ? -10.891 -1.556 2.543 1.00 92.12 154 ARG A O 1
ATOM 1243 N N . HIS A 1 155 ? -9.652 -3.404 2.134 1.00 94.44 155 HIS A N 1
ATOM 1244 C CA . HIS A 1 155 ? -8.403 -2.717 1.815 1.00 94.44 155 HIS A CA 1
ATOM 1245 C C . HIS A 1 155 ? -7.982 -3.039 0.385 1.00 94.44 155 HIS A C 1
ATOM 1247 O O . HIS A 1 155 ? -7.821 -4.193 0.002 1.00 94.44 155 HIS A O 1
ATOM 1253 N N . HIS A 1 156 ? -7.795 -2.002 -0.423 1.00 95.00 156 HIS A N 1
ATOM 1254 C CA . HIS A 1 156 ? -7.438 -2.141 -1.827 1.00 95.00 156 HIS A CA 1
ATOM 1255 C C . HIS A 1 156 ? -5.972 -1.772 -2.011 1.00 95.00 156 HIS A C 1
ATOM 1257 O O . HIS A 1 156 ? -5.649 -0.584 -2.066 1.00 95.00 156 HIS A O 1
ATOM 1263 N N . LEU A 1 157 ? -5.083 -2.759 -2.148 1.00 96.19 157 LEU A 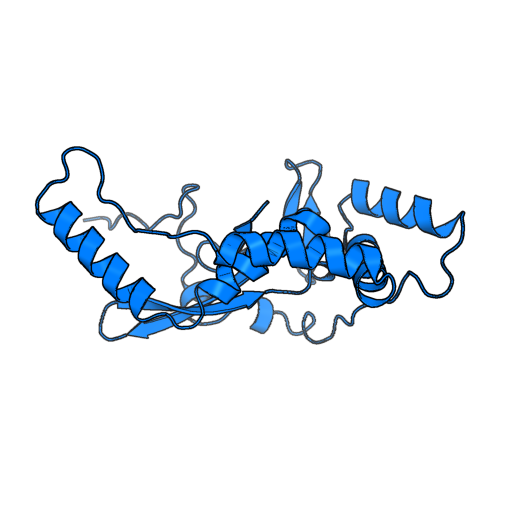N 1
ATOM 1264 C CA . LEU A 1 157 ? -3.722 -2.488 -2.608 1.00 96.19 157 LEU A CA 1
ATOM 1265 C C . LEU A 1 157 ? -3.792 -1.789 -3.970 1.00 96.19 157 LEU A C 1
ATOM 1267 O O . LEU A 1 157 ? -4.361 -2.312 -4.933 1.00 96.19 157 LEU A O 1
ATOM 1271 N N . ARG A 1 158 ? -3.245 -0.576 -4.048 1.00 95.81 158 ARG A N 1
ATOM 1272 C CA . ARG A 1 158 ? -3.221 0.187 -5.294 1.00 95.81 158 ARG A CA 1
ATOM 1273 C C . ARG A 1 158 ? -1.893 -0.013 -6.017 1.00 95.81 158 ARG A C 1
ATOM 1275 O O . ARG A 1 158 ? -0.857 -0.094 -5.362 1.00 95.81 158 ARG A O 1
ATOM 1282 N N . PRO A 1 159 ? -1.897 -0.063 -7.362 1.00 94.38 159 PRO A N 1
ATOM 1283 C CA . PRO A 1 159 ? -0.672 -0.287 -8.117 1.00 94.38 159 PRO A CA 1
ATOM 1284 C C . PRO A 1 159 ? 0.407 0.755 -7.802 1.00 94.38 159 PRO A C 1
ATOM 1286 O O . PRO A 1 159 ? 0.152 1.952 -7.883 1.00 94.38 159 PRO A O 1
ATOM 1289 N N . HIS A 1 160 ? 1.636 0.326 -7.515 1.00 95.44 160 HIS A N 1
ATOM 1290 C CA . HIS A 1 160 ? 2.733 1.229 -7.131 1.00 95.44 160 HIS A CA 1
ATOM 1291 C C . HIS A 1 160 ? 3.044 2.295 -8.196 1.00 95.44 160 HIS A C 1
ATOM 1293 O O . HIS A 1 160 ? 3.394 3.426 -7.870 1.00 95.44 160 HIS A O 1
ATOM 1299 N N . TYR A 1 161 ? 2.826 1.988 -9.481 1.00 93.38 161 TYR A N 1
ATOM 1300 C CA . TYR A 1 161 ? 3.006 2.945 -10.579 1.00 93.38 161 TYR A CA 1
ATOM 1301 C C . TYR A 1 161 ? 1.952 4.072 -10.616 1.00 93.38 161 TYR A C 1
ATOM 1303 O O . TYR A 1 161 ? 2.030 4.963 -11.468 1.00 93.38 161 TYR A O 1
ATOM 1311 N N . TRP A 1 162 ? 0.953 4.048 -9.729 1.00 94.38 162 TRP A N 1
ATOM 1312 C CA . TRP A 1 162 ? 0.013 5.149 -9.497 1.00 94.38 162 TRP A CA 1
ATOM 1313 C C . TRP A 1 162 ? 0.566 6.233 -8.576 1.00 94.38 162 TRP A C 1
ATOM 1315 O O . TRP A 1 162 ? -0.042 7.296 -8.455 1.00 94.38 162 TRP A O 1
ATOM 1325 N N . PHE A 1 163 ? 1.698 5.980 -7.929 1.00 95.19 163 PHE A N 1
ATOM 1326 C CA . PHE A 1 163 ? 2.261 6.878 -6.940 1.00 95.19 163 PHE A CA 1
ATOM 1327 C C . PHE A 1 163 ? 3.537 7.529 -7.444 1.00 95.19 163 PHE A C 1
ATOM 1329 O O . PHE A 1 163 ? 4.185 7.093 -8.398 1.00 95.19 163 PHE A O 1
ATOM 1336 N N . ARG A 1 164 ? 3.870 8.618 -6.772 1.00 94.69 164 ARG A N 1
ATOM 1337 C CA . ARG A 1 164 ? 5.115 9.350 -6.916 1.00 94.69 164 ARG A CA 1
ATOM 1338 C C . ARG A 1 164 ? 5.559 9.830 -5.544 1.00 94.69 164 ARG A C 1
ATOM 1340 O O . ARG A 1 164 ? 4.738 9.886 -4.629 1.00 94.69 164 ARG A O 1
ATOM 1347 N N . THR A 1 165 ? 6.810 10.239 -5.421 1.00 95.75 165 THR A N 1
ATOM 1348 C CA . THR A 1 165 ? 7.308 10.894 -4.208 1.00 95.75 165 THR A CA 1
ATOM 1349 C C . THR A 1 165 ? 7.672 12.346 -4.477 1.00 95.75 165 THR A C 1
ATOM 1351 O O . THR A 1 165 ? 7.807 12.780 -5.629 1.00 95.75 165 THR A O 1
ATOM 1354 N N . LEU A 1 166 ? 7.793 13.118 -3.399 1.00 95.62 166 LEU A N 1
ATOM 1355 C CA . LEU A 1 166 ? 8.376 14.455 -3.399 1.00 95.62 166 LEU A CA 1
ATOM 1356 C C . LEU A 1 166 ? 9.699 14.433 -2.622 1.00 95.62 166 LEU A C 1
ATOM 1358 O O . LEU A 1 166 ? 9.662 14.596 -1.399 1.00 95.62 166 LEU A O 1
ATOM 1362 N N . PRO A 1 167 ? 10.855 14.272 -3.298 1.00 94.06 167 PRO A N 1
ATOM 1363 C CA . PRO A 1 167 ? 12.164 14.211 -2.636 1.00 94.06 167 PRO A CA 1
ATOM 1364 C C . PRO A 1 167 ? 12.413 15.391 -1.690 1.00 94.06 167 PRO A C 1
ATOM 1366 O O . PRO A 1 167 ? 12.801 15.218 -0.534 1.00 94.06 167 PRO A O 1
ATOM 1369 N N . GLU A 1 168 ? 12.006 16.590 -2.111 1.00 94.31 168 GLU A N 1
ATOM 1370 C CA . GLU A 1 168 ? 12.231 17.821 -1.337 1.00 94.31 168 GLU A CA 1
ATOM 1371 C C . GLU A 1 168 ? 11.314 17.950 -0.114 1.00 94.31 168 GLU A C 1
ATOM 1373 O O . GLU A 1 168 ? 11.456 18.868 0.695 1.00 94.31 168 GLU A O 1
ATOM 1378 N N . GLN A 1 169 ? 10.365 17.023 0.031 1.00 94.19 169 GLN A N 1
ATOM 1379 C CA . GLN A 1 169 ? 9.439 16.912 1.155 1.00 94.19 169 GLN A CA 1
ATOM 1380 C C . GLN A 1 169 ? 9.592 15.556 1.850 1.00 94.19 169 GLN A C 1
ATOM 1382 O O . GLN A 1 169 ? 8.609 14.967 2.293 1.00 94.19 169 GLN A O 1
ATOM 1387 N N . ARG A 1 170 ? 10.841 15.080 1.984 1.00 92.12 170 ARG A N 1
ATOM 1388 C CA . ARG A 1 170 ? 11.182 13.811 2.654 1.00 92.12 170 ARG A CA 1
ATOM 1389 C C . ARG A 1 170 ? 10.464 12.617 2.024 1.00 92.12 170 ARG A C 1
ATOM 1391 O O . ARG A 1 170 ? 9.883 11.798 2.737 1.00 92.12 170 ARG A O 1
ATOM 1398 N N . ASP A 1 171 ? 10.466 12.581 0.697 1.00 93.88 171 ASP A N 1
ATOM 1399 C CA . ASP A 1 171 ? 9.832 11.534 -0.102 1.00 93.88 171 ASP A CA 1
ATOM 1400 C C . ASP A 1 171 ? 8.342 11.336 0.214 1.00 93.88 1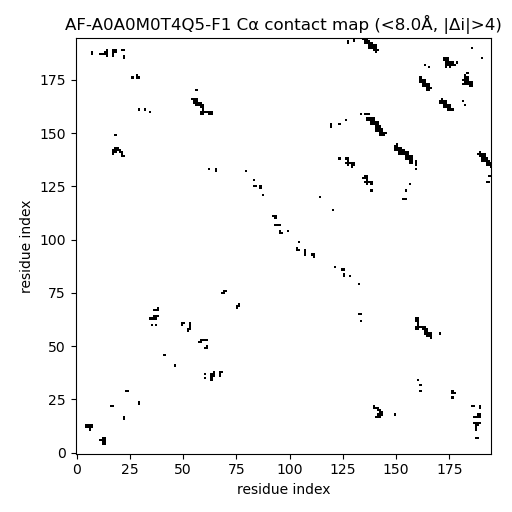71 ASP A C 1
ATOM 1402 O O . ASP A 1 171 ? 7.841 10.213 0.264 1.00 93.88 171 ASP A O 1
ATOM 1406 N N . GLU A 1 172 ? 7.601 12.430 0.427 1.00 95.19 172 GLU A N 1
ATOM 1407 C CA . GLU A 1 172 ? 6.153 12.355 0.645 1.00 95.19 172 GLU A CA 1
ATOM 1408 C C . GLU A 1 172 ? 5.473 11.624 -0.525 1.00 95.19 172 GLU A C 1
ATOM 1410 O O . GLU A 1 172 ? 5.559 12.068 -1.674 1.00 95.19 172 GLU A O 1
ATOM 1415 N N . ILE A 1 173 ? 4.786 10.517 -0.228 1.00 95.94 173 ILE A N 1
ATOM 1416 C CA . ILE A 1 173 ? 4.059 9.722 -1.220 1.00 95.94 173 ILE A CA 1
ATOM 1417 C C . ILE A 1 173 ? 2.776 10.450 -1.616 1.00 95.94 173 ILE A C 1
ATOM 1419 O O . ILE A 1 173 ? 1.955 10.813 -0.770 1.00 95.94 173 ILE A O 1
ATOM 1423 N N . ARG A 1 174 ? 2.573 10.610 -2.923 1.00 95.56 174 ARG A N 1
ATOM 1424 C CA . ARG A 1 174 ? 1.394 11.251 -3.508 1.00 95.56 174 ARG A CA 1
ATOM 1425 C C . ARG A 1 174 ? 0.796 10.416 -4.623 1.00 95.56 174 ARG A C 1
ATOM 1427 O O . ARG A 1 174 ? 1.497 9.680 -5.318 1.00 95.56 174 ARG A O 1
ATOM 1434 N N . LEU A 1 175 ? -0.509 10.574 -4.826 1.00 94.50 175 LEU A N 1
ATOM 1435 C CA . LEU A 1 175 ? -1.183 10.019 -5.995 1.00 94.50 175 LEU A CA 1
ATOM 1436 C C . LEU A 1 175 ? -0.765 10.812 -7.222 1.00 94.50 175 LEU A C 1
ATOM 1438 O O . LEU A 1 175 ? -0.940 12.029 -7.281 1.00 94.50 175 LEU A O 1
ATOM 1442 N N . ARG A 1 176 ? -0.263 10.108 -8.231 1.00 90.69 176 ARG A N 1
ATOM 1443 C CA . ARG A 1 176 ? 0.011 10.665 -9.550 1.00 90.69 176 ARG A CA 1
ATOM 1444 C C . ARG A 1 176 ? -1.302 10.802 -10.321 1.00 90.69 176 ARG A C 1
ATOM 1446 O O . ARG A 1 176 ? -1.618 9.998 -11.195 1.00 90.69 176 ARG A O 1
ATOM 1453 N N . ASP A 1 177 ? -2.074 11.813 -9.956 1.00 85.75 177 ASP A N 1
ATOM 1454 C CA . ASP A 1 177 ? -3.270 12.243 -10.669 1.00 85.75 177 ASP A CA 1
ATOM 1455 C C . ASP A 1 177 ? -3.010 13.529 -11.473 1.00 85.75 177 ASP A C 1
ATOM 1457 O O . ASP A 1 177 ? -1.875 13.984 -11.616 1.00 85.75 177 ASP A O 1
ATOM 1461 N N . ASN A 1 178 ? -4.072 14.116 -12.024 1.00 75.81 178 ASN A N 1
ATOM 1462 C CA . ASN A 1 178 ? -3.983 15.342 -12.818 1.00 75.81 178 ASN A CA 1
ATOM 1463 C C . ASN A 1 178 ? -3.992 16.629 -11.999 1.00 75.81 178 ASN A C 1
ATOM 1465 O O . ASN A 1 178 ? -4.000 17.719 -12.581 1.00 75.81 178 ASN A O 1
ATOM 1469 N N . ASN A 1 179 ? -4.041 16.538 -10.673 1.00 73.56 179 ASN A N 1
ATOM 1470 C CA . ASN A 1 179 ? -4.114 17.716 -9.827 1.00 73.56 179 ASN A CA 1
ATOM 1471 C C . ASN A 1 179 ? -2.707 18.277 -9.612 1.00 73.56 179 ASN A C 1
ATOM 1473 O O . ASN A 1 179 ? -2.108 18.187 -8.543 1.00 73.56 179 ASN A O 1
ATOM 1477 N N . GLY A 1 180 ? -2.197 18.907 -10.667 1.00 75.25 180 GLY A N 1
ATOM 1478 C CA . GLY A 1 180 ? -0.940 19.637 -10.660 1.00 75.25 180 GLY A CA 1
ATOM 1479 C C . GLY A 1 180 ? 0.300 18.767 -10.844 1.00 75.25 180 GLY A C 1
ATOM 1480 O O . GLY A 1 180 ? 0.253 17.545 -10.953 1.00 75.25 180 GLY A O 1
ATOM 1481 N N . LEU A 1 181 ? 1.449 19.442 -10.887 1.00 80.56 181 LEU A N 1
ATOM 1482 C CA . LEU A 1 181 ? 2.738 18.829 -11.211 1.00 80.56 181 LEU A CA 1
ATOM 1483 C C . LEU A 1 181 ? 3.210 17.811 -10.167 1.00 80.56 181 LEU A C 1
ATOM 1485 O O . LEU A 1 181 ? 4.026 16.961 -10.495 1.00 80.56 181 LEU A O 1
ATOM 1489 N N . TYR A 1 182 ? 2.723 17.902 -8.930 1.00 87.69 182 TYR A N 1
ATOM 1490 C CA . TYR A 1 182 ? 3.211 17.138 -7.778 1.00 87.69 182 TYR A CA 1
ATOM 1491 C C . TYR A 1 182 ? 2.252 16.030 -7.327 1.00 87.69 182 TYR A C 1
ATOM 1493 O O . TYR A 1 182 ? 2.576 15.298 -6.395 1.00 87.69 182 TYR A O 1
ATOM 1501 N N . GLY A 1 183 ? 1.102 15.886 -7.993 1.00 90.88 183 GLY A N 1
ATOM 1502 C CA . GLY A 1 183 ? 0.049 14.957 -7.595 1.00 90.88 183 GLY A CA 1
ATOM 1503 C C . GLY A 1 183 ? -0.689 15.366 -6.316 1.00 90.88 183 GLY A C 1
ATOM 1504 O O . GLY A 1 183 ? -0.301 16.307 -5.610 1.00 90.88 183 GLY A O 1
ATOM 1505 N N . SER A 1 184 ? -1.760 14.637 -6.008 1.00 93.75 184 SER A N 1
ATOM 1506 C CA . SER A 1 184 ? -2.572 14.866 -4.812 1.00 93.75 184 SER A CA 1
ATOM 1507 C C . SER A 1 184 ? -2.007 14.169 -3.572 1.00 93.75 184 SER A C 1
ATOM 1509 O O . SER A 1 184 ? -1.588 13.010 -3.658 1.00 93.75 184 SER A O 1
ATOM 1511 N N . PRO A 1 185 ? -2.070 14.814 -2.392 1.00 94.38 185 PRO A N 1
ATOM 1512 C CA . PRO A 1 185 ? -1.809 14.133 -1.131 1.00 94.38 185 PRO A CA 1
ATOM 1513 C C . PRO A 1 185 ? -2.836 13.018 -0.896 1.00 94.38 185 PRO A C 1
ATOM 1515 O O . PRO A 1 185 ? -3.988 13.092 -1.348 1.00 94.38 185 PRO A O 1
ATOM 1518 N N . LEU A 1 186 ? -2.418 11.989 -0.164 1.00 95.12 186 LEU A N 1
ATOM 1519 C CA . LEU A 1 186 ? -3.304 10.917 0.279 1.00 95.12 186 LEU A CA 1
ATOM 1520 C C . LEU A 1 186 ? -4.287 11.463 1.318 1.00 95.12 186 LEU A C 1
ATOM 1522 O O . LEU A 1 186 ? -3.888 12.168 2.245 1.00 95.12 186 LEU A O 1
ATOM 1526 N N . TRP A 1 187 ? -5.579 11.168 1.170 1.00 94.62 187 TRP A N 1
ATOM 1527 C CA . TRP A 1 187 ? -6.583 11.625 2.130 1.00 94.62 187 TRP A CA 1
ATOM 1528 C C . TRP A 1 187 ? -6.342 11.016 3.519 1.00 94.62 187 TRP A C 1
ATOM 1530 O O . TRP A 1 187 ? -6.283 9.787 3.631 1.00 94.62 187 TRP A O 1
ATOM 1540 N N . PRO A 1 188 ? -6.285 11.831 4.591 1.00 94.88 188 PRO A N 1
ATOM 1541 C CA . PRO A 1 188 ? -6.276 11.323 5.959 1.00 94.88 188 PRO A CA 1
ATOM 1542 C C . PRO A 1 188 ? -7.441 10.356 6.193 1.00 94.88 188 PRO A C 1
ATOM 1544 O O . PRO A 1 188 ? -8.564 10.634 5.765 1.00 94.88 188 PRO A O 1
ATOM 1547 N N . PHE A 1 189 ? -7.171 9.238 6.875 1.00 94.62 189 PHE A N 1
ATOM 1548 C CA . PHE A 1 189 ? -8.092 8.103 7.080 1.00 94.62 189 PHE A CA 1
ATOM 1549 C C . PHE A 1 189 ? -8.521 7.344 5.811 1.00 94.62 189 PHE A C 1
ATOM 1551 O O . PHE A 1 189 ? -9.278 6.385 5.909 1.00 94.62 189 PHE A O 1
ATOM 1558 N N . GLY A 1 190 ? -8.065 7.730 4.618 1.00 95.62 190 GLY A N 1
ATOM 1559 C CA . GLY A 1 190 ? -8.371 7.016 3.374 1.00 95.62 190 GLY A CA 1
ATOM 1560 C C . GLY A 1 190 ? -7.374 5.914 3.021 1.00 95.62 190 GLY A C 1
ATOM 1561 O O . GLY A 1 190 ? -7.638 5.134 2.112 1.00 95.62 190 GLY A O 1
ATOM 1562 N N . TRP A 1 191 ? -6.232 5.859 3.707 1.00 96.31 191 TRP A N 1
ATOM 1563 C CA . TRP A 1 191 ? -5.092 5.044 3.302 1.00 96.31 191 TRP A CA 1
ATOM 1564 C C . TRP A 1 191 ? -4.388 4.417 4.500 1.00 96.31 191 TRP A C 1
ATOM 1566 O O . TRP A 1 191 ? -4.160 5.081 5.511 1.00 96.31 191 TRP A O 1
ATOM 1576 N N . LEU A 1 192 ? -3.981 3.163 4.333 1.00 95.62 192 LEU A N 1
ATOM 1577 C CA . LEU A 1 192 ? -2.958 2.500 5.126 1.00 95.62 192 LEU A CA 1
ATOM 1578 C C . LEU A 1 192 ? -1.669 2.491 4.296 1.00 95.62 192 LEU A C 1
ATOM 1580 O O . LEU A 1 192 ? -1.631 1.933 3.197 1.00 95.62 192 LEU A O 1
ATOM 1584 N N . VAL A 1 193 ? -0.625 3.145 4.806 1.00 96.25 193 VAL A N 1
ATOM 1585 C CA . VAL A 1 193 ? 0.662 3.281 4.114 1.00 96.25 193 VAL A CA 1
ATOM 1586 C C . VAL A 1 193 ? 1.749 2.602 4.931 1.00 96.25 193 VAL A C 1
ATOM 1588 O O . VAL A 1 193 ? 1.991 2.990 6.073 1.00 96.25 19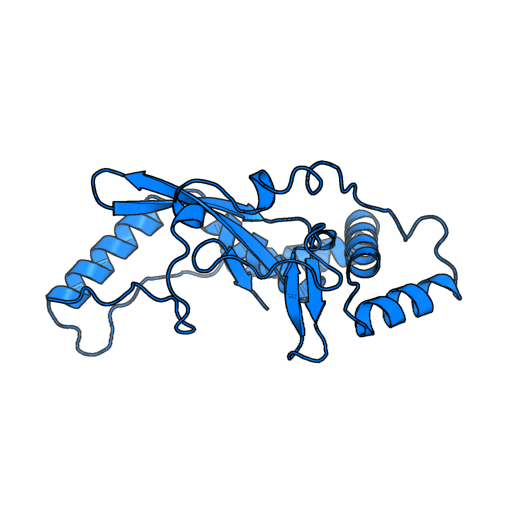3 VAL A O 1
ATOM 1591 N N . HIS A 1 194 ? 2.419 1.622 4.332 1.00 96.00 194 HIS A N 1
ATOM 1592 C CA . HIS A 1 194 ? 3.627 1.008 4.877 1.00 96.00 194 HIS A CA 1
ATOM 1593 C C . HIS A 1 194 ? 4.832 1.487 4.063 1.00 96.00 194 HIS A C 1
ATOM 1595 O O . HIS A 1 194 ? 4.774 1.492 2.834 1.00 96.00 194 HIS A O 1
ATOM 1601 N N . ARG A 1 195 ? 5.885 1.940 4.741 1.00 90.31 195 ARG A N 1
ATOM 1602 C CA . ARG A 1 195 ? 7.114 2.497 4.164 1.00 90.31 195 ARG A CA 1
ATOM 1603 C C . ARG A 1 195 ? 8.302 2.117 5.034 1.00 90.31 195 ARG A C 1
ATOM 1605 O O . ARG A 1 195 ? 8.072 1.992 6.260 1.00 90.31 195 ARG A O 1
#

Sequence (195 aa):
MRLMPIVDIYGNPLQREALKSPQTVKTAQMQRIYPDHPSRGLTIRKLPRILQLAELGDLSAQASLFGDMLERDGHIFAEMEKRKNALLTLDWSIEPPKRATAQEQAITAQVQEWFDAMPEIEDIILNGMEAVGHGFSCQEIEWERVEKVWLPKRHHLRPHYWFRTLPEQRDEIRLRDNNGLYGSPLWPFGWLVHR

Foldseek 3Di:
DDDDFDADPVRHGADPVLQVDFPVVVQPCLVVDDQDQCVVPDDPVSVVVQVVVVLQFQCQSVLSPLVNCCVPPPVNVVVLVVVLCVVVPDDDAQDFPVPDDPVSVVVSVVVRVLVVPDPCPSVVSSQQSVCVRSVKWKWFFHWDQDPNDIDGPDTHTRRSSQWTFHVVVVGQIAGPGPPDDHHHHHGGVGIDMHD

Solvent-accessible surface area (backbone atoms only — not comparable to full-atom values): 11296 Å² total; per-residue (Å²): 135,85,80,77,77,61,51,49,100,85,66,46,60,62,39,72,60,25,59,75,43,47,70,65,74,74,36,75,61,61,84,68,65,72,85,63,60,54,64,68,85,61,42,90,72,51,54,60,53,36,52,56,36,34,70,69,15,47,31,33,58,45,39,25,31,50,52,48,43,43,78,70,33,69,66,56,33,52,54,51,51,52,60,40,55,56,56,75,76,55,90,83,81,76,75,58,62,90,87,55,50,76,67,48,46,52,50,33,53,52,52,44,54,57,54,73,69,40,89,56,58,66,55,55,54,45,49,38,46,44,15,80,78,68,61,39,20,50,26,38,30,36,48,38,72,59,93,91,43,81,43,79,71,45,73,43,74,51,67,64,50,46,33,29,36,35,58,95,59,81,49,43,66,16,39,62,52,87,61,56,98,75,25,38,76,70,54,43,83,21,56,52,75,37,111